Protein AF-0000000079090072 (afdb_homodimer)

Radius of gyration: 22.67 Å; Cα contacts (8 Å, |Δi|>4): 604; chains: 2; bounding box: 46×106×46 Å

Sequence (302 aa):
MLGTMTIGFSDIRRGHVVCIVGPMFSGKTTELIRMHDRYRIAGKNCVLFDDLSYTCEQLACEGKMVLVAALDGNFLRKPFVEVSQLISFSDEIKKLSAVCMDCGDDAPFTFRCTNEEAVEVIGGEDTYRALCRTCYYTRSIQKDCRRSKRGMLGTMTIGFSDIRRGHVVCIVGPMFSGKTTELIRMHDRYRIAGKNCVLFDDLSYTCEQLACEGKMVLVAALDGNFLRKPFVEVSQLISFSDEIKKLSAVCMDCGDDAPFTFRCTNEEAVEVIGGEDTYRALCRTCYYTRSIQKDCRRSKRG

pLDDT: mean 80.78, std 17.75, range [25.58, 97.0]

InterPro domains:
  IPR001267 Thymidine kinase [PF00265] (49-136)
  IPR001267 Thymidine kinase [PIRSF035805] (14-145)
  IPR001267 Thymidine kinase [PTHR11441] (49-148)
  IPR020633 Thymidine kinase, conserved site [PS00603] (123-136)
  IPR027417 P-loop containing nucleoside triphosphate hydrolase [G3DSA:3.40.50.300] (8-49)
  IPR027417 P-loop containing nucleoside triphosphate hydrolase [G3DSA:3.40.50.300] (50-96)
  IPR027417 P-loop containing nucleoside triphosphate hydrolase [SSF52540] (14-96)

Secondary structure (DSSP, 8-state):
---------------EEEEEEE-TTS-HHHHHHHHHHHHHHTT--EEEESS-STHHHHHHHTT-EEEEEEES--TTSPPPHHHHHHHHH-SEEEE--EE-TTTSSEE-EEEE-SS---S----STTTEEEE-HHHHHHHHHHHHHHHHHH-/---------------EEEEEEE-TTS-HHHHHHHHHHHHHHTT--EEEESS--THHHHHHHTT-EEEEEEES--TTSPPPHHHHHHHHH-SEEEE--EE-TTTSSEE-EEEE-SS---S-----TTTEEEE-HHHHHHHHHHHHHHHHHH-

Solvent-accessible surface area (backbone atoms only — not comparable to full-atom values): 16244 Å² total; per-residue (Å²): 142,84,84,81,77,70,78,71,77,71,76,76,58,72,34,34,33,39,38,34,29,20,21,64,82,28,46,48,67,58,50,49,50,53,50,47,52,55,38,44,76,71,69,45,59,67,46,80,35,61,84,61,58,75,61,48,59,54,43,17,72,72,29,26,36,30,38,32,32,41,57,31,35,39,60,82,39,42,44,39,70,49,52,31,45,46,57,17,64,27,63,37,54,42,56,40,49,16,58,11,74,84,79,62,45,66,4,38,35,35,36,61,67,54,86,71,79,63,82,79,68,95,64,55,74,81,36,32,42,27,20,20,68,67,56,43,53,54,51,50,53,52,53,54,53,52,54,58,67,76,98,134,85,78,80,77,73,79,72,78,72,75,77,55,71,35,33,33,40,38,34,30,20,21,64,83,28,48,48,66,59,50,49,50,54,50,46,52,55,36,44,76,71,68,45,60,67,46,81,33,63,74,65,56,78,59,52,59,54,44,16,72,74,29,26,35,30,40,32,32,42,57,30,35,39,60,82,40,42,43,39,69,50,50,32,45,44,57,16,65,27,62,36,52,43,57,39,48,16,58,11,76,83,78,60,46,67,3,39,33,34,37,59,68,54,86,72,80,63,81,80,68,94,63,54,74,80,36,33,42,27,20,21,69,67,57,44,51,55,50,50,52,51,51,52,53,53,52,58,68,75,98

Structure (mmCIF, N/CA/C/O backbone):
data_AF-0000000079090072-model_v1
#
loop_
_entity.id
_entity.type
_entity.pdbx_description
1 polymer 'Thymidine kinase'
#
loop_
_atom_site.group_PDB
_atom_site.id
_atom_site.type_symbol
_atom_site.label_atom_id
_atom_site.label_alt_id
_atom_site.label_comp_id
_atom_site.label_asym_id
_atom_site.label_entity_id
_atom_site.label_seq_id
_atom_site.pdbx_PDB_ins_code
_atom_site.Cartn_x
_atom_site.Cartn_y
_atom_site.Cartn_z
_atom_site.occupancy
_atom_site.B_iso_or_equiv
_atom_site.auth_seq_id
_atom_site.auth_comp_id
_atom_site.auth_asym_id
_atom_site.auth_atom_id
_atom_site.pdbx_PDB_model_num
ATOM 1 N N . MET A 1 1 ? -24.469 51.875 -5.449 1 26.19 1 MET A N 1
ATOM 2 C CA . MET A 1 1 ? -23.047 51.594 -5.594 1 26.19 1 MET A CA 1
ATOM 3 C C . MET A 1 1 ? -22.625 50.5 -4.609 1 26.19 1 MET A C 1
ATOM 5 O O . MET A 1 1 ? -21.672 50.688 -3.85 1 26.19 1 MET A O 1
ATOM 9 N N . LEU A 1 2 ? -23.484 49.469 -4.133 1 26.02 2 LEU A N 1
ATOM 10 C CA . LEU A 1 2 ? -23.625 48.562 -3.018 1 26.02 2 LEU A CA 1
ATOM 11 C C . LEU A 1 2 ? -22.484 47.531 -3.021 1 26.02 2 LEU A C 1
ATOM 13 O O . LEU A 1 2 ? -21.891 47.281 -4.066 1 26.02 2 LEU A O 1
ATOM 17 N N . GLY A 1 3 ? -21.875 47.062 -1.755 1 26.56 3 GLY A N 1
ATOM 18 C CA . GLY A 1 3 ? -21.047 46.25 -0.866 1 26.56 3 GLY A CA 1
ATOM 19 C C . GLY A 1 3 ? -21.156 44.781 -1.147 1 26.56 3 GLY A C 1
ATOM 20 O O . GLY A 1 3 ? -22.062 44.094 -0.63 1 26.56 3 GLY A O 1
ATOM 21 N N . THR A 1 4 ? -21.109 44.219 -2.402 1 28.5 4 THR A N 1
ATOM 22 C CA . THR A 1 4 ? -21.438 42.812 -2.67 1 28.5 4 THR A CA 1
ATOM 23 C C . THR A 1 4 ? -20.531 41.875 -1.854 1 28.5 4 THR A C 1
ATOM 25 O O . THR A 1 4 ? -19.312 41.969 -1.95 1 28.5 4 THR A O 1
ATOM 28 N N . MET A 1 5 ? -20.828 41.625 -0.542 1 27.97 5 MET A N 1
ATOM 29 C CA . MET A 1 5 ? -20.234 40.812 0.511 1 27.97 5 MET A CA 1
ATOM 30 C C . MET A 1 5 ? -20 39.375 0.027 1 27.97 5 MET A C 1
ATOM 32 O O . MET A 1 5 ? -20.938 38.594 -0.041 1 27.97 5 MET A O 1
ATOM 36 N N . THR A 1 6 ? -19.516 39.125 -1.24 1 30.61 6 THR A N 1
ATOM 37 C CA . THR A 1 6 ? -19.422 37.75 -1.715 1 30.61 6 THR A CA 1
ATOM 38 C C . THR A 1 6 ? -18.562 36.906 -0.774 1 30.61 6 THR A C 1
ATOM 40 O O . THR A 1 6 ? -17.359 37.156 -0.64 1 30.61 6 THR A O 1
ATOM 43 N N . ILE A 1 7 ? -18.922 36.625 0.443 1 30.91 7 ILE A N 1
ATOM 44 C CA . ILE A 1 7 ? -18.203 35.781 1.411 1 30.91 7 ILE A CA 1
ATOM 45 C C . ILE A 1 7 ? -17.734 34.5 0.747 1 30.91 7 ILE A C 1
ATOM 47 O O . ILE A 1 7 ? -18.562 33.656 0.405 1 30.91 7 ILE A O 1
ATOM 51 N N . GLY A 1 8 ? -17.047 34.469 -0.442 1 31.89 8 GLY A N 1
ATOM 52 C CA . GLY A 1 8 ? -16.688 33.312 -1.208 1 31.89 8 GLY A CA 1
ATOM 53 C C . GLY A 1 8 ? -16.062 32.219 -0.361 1 31.89 8 GLY A C 1
ATOM 54 O O . GLY A 1 8 ? -15 32.406 0.247 1 31.89 8 GLY A O 1
ATOM 55 N N . PHE A 1 9 ? -16.703 31.516 0.502 1 33.5 9 PHE A N 1
ATOM 56 C CA . PHE A 1 9 ? -16.281 30.266 1.117 1 33.5 9 PHE A CA 1
ATOM 57 C C . PHE A 1 9 ? -15.484 29.422 0.135 1 33.5 9 PHE A C 1
ATOM 59 O O . PHE A 1 9 ? -16.047 28.844 -0.797 1 33.5 9 PHE A O 1
ATOM 66 N N . SER A 1 10 ? -14.398 29.812 -0.547 1 35.84 10 SER A N 1
ATOM 67 C CA . SER A 1 10 ? -13.516 29.094 -1.461 1 35.84 10 SER A CA 1
ATOM 68 C C . SER A 1 10 ? -13.352 27.641 -1.042 1 35.84 10 SER A C 1
ATOM 70 O O . SER A 1 10 ? -13.047 27.359 0.119 1 35.84 10 SER A O 1
ATOM 72 N N . ASP A 1 11 ? -14.219 26.688 -1.336 1 40.81 11 ASP A N 1
ATOM 73 C CA . ASP A 1 11 ? -14.141 25.234 -1.255 1 40.81 11 ASP A CA 1
ATOM 74 C C . ASP A 1 11 ? -12.688 24.766 -1.332 1 40.81 11 ASP A C 1
ATOM 76 O O . ASP A 1 11 ? -12.109 24.703 -2.418 1 40.81 11 ASP A O 1
ATOM 80 N N . ILE A 1 12 ? -11.711 25.281 -0.608 1 47.97 12 ILE A N 1
ATOM 81 C CA . ILE A 1 12 ? -10.297 24.953 -0.504 1 47.97 12 ILE A CA 1
ATOM 82 C C . ILE A 1 12 ? -10.062 23.531 -1 1 47.97 12 ILE A C 1
ATOM 84 O O . ILE A 1 12 ? -10.633 22.578 -0.458 1 47.97 12 ILE A O 1
ATOM 88 N N . ARG A 1 13 ? -10.109 23.266 -2.293 1 54.88 13 ARG A N 1
ATOM 89 C CA . ARG A 1 13 ? -9.805 22.078 -3.074 1 54.88 13 ARG A CA 1
ATOM 90 C C . ARG A 1 13 ? -8.625 21.328 -2.479 1 54.88 13 ARG A C 1
ATOM 92 O O . ARG A 1 13 ? -7.508 21.844 -2.416 1 54.88 13 ARG A O 1
ATOM 99 N N . ARG A 1 14 ? -8.766 20.5 -1.434 1 74.75 14 ARG A N 1
ATOM 100 C CA . ARG A 1 14 ? -7.754 19.75 -0.691 1 74.75 14 ARG A CA 1
ATOM 101 C C . ARG A 1 14 ? -7.09 18.703 -1.576 1 74.75 14 ARG A C 1
ATOM 103 O O . ARG A 1 14 ? -7.77 17.969 -2.301 1 74.75 14 ARG A O 1
ATOM 110 N N . GLY A 1 15 ? -5.746 18.984 -1.978 1 84.5 15 GLY A N 1
ATOM 111 C CA . GLY A 1 15 ? -4.949 18.031 -2.725 1 84.5 15 GLY A CA 1
ATOM 112 C C . GLY A 1 15 ? -5.07 16.609 -2.199 1 84.5 15 GLY A C 1
ATOM 113 O O . GLY A 1 15 ? -5.277 16.391 -1.002 1 84.5 15 GLY A O 1
ATOM 114 N N . HIS A 1 16 ? -5.152 15.711 -3.182 1 89.56 16 HIS A N 1
ATOM 115 C CA . HIS A 1 16 ? -5.383 14.312 -2.838 1 89.56 16 HIS A CA 1
ATOM 116 C C . HIS A 1 16 ? -4.633 13.383 -3.785 1 89.56 16 HIS A C 1
ATOM 118 O O . HIS A 1 16 ? -4.598 13.617 -4.996 1 89.56 16 HIS A O 1
ATOM 124 N N . VAL A 1 17 ? -3.979 12.43 -3.133 1 90.94 17 VAL A N 1
ATOM 125 C CA . VAL A 1 17 ? -3.273 11.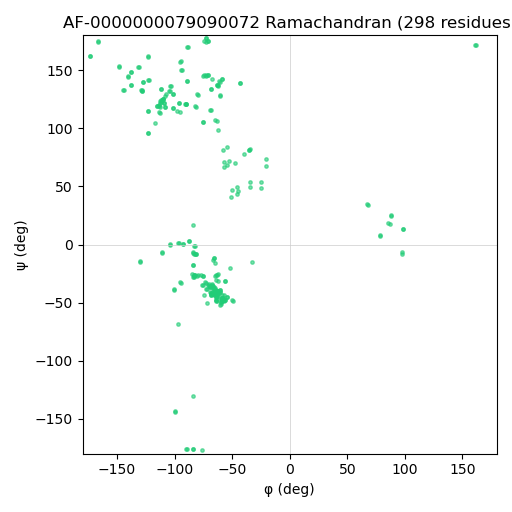445 -3.949 1 90.94 17 VAL A CA 1
ATOM 126 C C . VAL A 1 17 ? -3.9 10.062 -3.756 1 90.94 17 VAL A C 1
ATOM 128 O O . VAL A 1 17 ? -3.99 9.57 -2.629 1 90.94 17 VAL A O 1
ATOM 131 N N . VAL A 1 18 ? -4.398 9.5 -4.82 1 91.75 18 VAL A N 1
ATOM 132 C CA . VAL A 1 18 ? -4.887 8.125 -4.832 1 91.75 18 VAL A CA 1
ATOM 133 C C . VAL A 1 18 ? -3.934 7.246 -5.641 1 91.75 18 VAL A C 1
ATOM 135 O O . VAL A 1 18 ? -3.662 7.523 -6.809 1 91.75 18 VAL A O 1
ATOM 138 N N . CYS A 1 19 ? -3.41 6.219 -4.973 1 91.56 19 CYS A N 1
ATOM 139 C CA . CYS A 1 19 ? -2.479 5.301 -5.617 1 91.56 19 CYS A CA 1
ATOM 140 C C . CYS A 1 19 ? -3.131 3.943 -5.855 1 91.56 19 CYS A C 1
ATOM 142 O O . CYS A 1 19 ? -3.574 3.289 -4.91 1 91.56 19 CYS A O 1
ATOM 144 N N . ILE A 1 20 ? -3.217 3.588 -7.094 1 92.56 20 ILE A N 1
ATOM 145 C CA . ILE A 1 20 ? -3.734 2.281 -7.488 1 92.56 20 ILE A CA 1
ATOM 146 C C . ILE A 1 20 ? -2.576 1.353 -7.84 1 92.56 20 ILE A C 1
ATOM 148 O O . ILE A 1 20 ? -1.806 1.631 -8.758 1 92.56 20 ILE A O 1
ATOM 152 N N . VAL A 1 21 ? -2.504 0.292 -7.051 1 92.56 21 VAL A N 1
ATOM 153 C CA . VAL A 1 21 ? -1.393 -0.621 -7.293 1 92.56 21 VAL A CA 1
ATOM 154 C C . VAL A 1 21 ? -1.928 -2.023 -7.57 1 92.56 21 VAL A C 1
ATOM 156 O O . VAL A 1 21 ? -3.092 -2.316 -7.293 1 92.56 21 VAL A O 1
ATOM 159 N N . GLY A 1 22 ? -1.075 -2.861 -8.164 1 93.25 22 GLY A N 1
ATOM 160 C CA . GLY A 1 22 ? -1.414 -4.242 -8.477 1 93.25 22 GLY A CA 1
ATOM 161 C C . GLY A 1 22 ? -0.506 -4.855 -9.523 1 93.25 22 GLY A C 1
ATOM 162 O O . GLY A 1 22 ? 0.345 -4.172 -10.094 1 93.25 22 GLY A O 1
ATOM 163 N N . PRO A 1 23 ? -0.695 -6.137 -9.68 1 94.38 23 PRO A N 1
ATOM 164 C CA . PRO A 1 23 ? 0.106 -6.812 -10.703 1 94.38 23 PRO A CA 1
ATOM 165 C C . PRO A 1 23 ? -0.315 -6.441 -12.117 1 94.38 23 PRO A C 1
ATOM 167 O O . PRO A 1 23 ? -1.286 -5.703 -12.305 1 94.38 23 PRO A O 1
ATOM 170 N N . MET A 1 24 ? 0.474 -6.977 -13.031 1 90.81 24 MET A N 1
ATOM 171 C CA . MET A 1 24 ? 0.045 -6.883 -14.422 1 90.81 24 MET A CA 1
ATOM 172 C C . MET A 1 24 ? -1.314 -7.543 -14.617 1 90.81 24 MET A C 1
ATOM 174 O O . MET A 1 24 ? -1.638 -8.523 -13.945 1 90.81 24 MET A O 1
ATOM 178 N N . PHE A 1 25 ? -2.129 -6.902 -15.5 1 93.44 25 PHE A N 1
ATOM 179 C CA . PHE A 1 25 ? -3.41 -7.457 -15.922 1 93.44 25 PHE A CA 1
ATOM 180 C C . PHE A 1 25 ? -4.473 -7.238 -14.852 1 93.44 25 PHE A C 1
ATOM 182 O O . PHE A 1 25 ? -5.555 -7.828 -14.922 1 93.44 25 PHE A O 1
ATOM 189 N N . SER A 1 26 ? -4.18 -6.5 -13.852 1 96 26 SER A N 1
ATOM 190 C CA . SER A 1 26 ? -5.145 -6.289 -12.773 1 96 26 SER A CA 1
ATOM 191 C C . SER A 1 26 ? -6.133 -5.18 -13.125 1 96 26 SER A C 1
ATOM 193 O O . SER A 1 26 ? -7.078 -4.926 -12.375 1 96 26 SER A O 1
ATOM 195 N N . GLY A 1 27 ? -5.91 -4.445 -14.234 1 93.44 27 GLY A N 1
ATOM 196 C CA . GLY A 1 27 ? -6.84 -3.406 -14.664 1 93.44 27 GLY A CA 1
ATOM 197 C C . GLY A 1 27 ? -6.551 -2.057 -14.031 1 93.44 27 GLY A C 1
ATOM 198 O O . GLY A 1 27 ? -7.465 -1.253 -13.828 1 93.44 27 GLY A O 1
ATOM 199 N N . LYS A 1 28 ? -5.383 -1.797 -13.648 1 89.81 28 LYS A N 1
ATOM 200 C CA . LYS A 1 28 ? -5.004 -0.531 -13.023 1 89.81 28 LYS A CA 1
ATOM 201 C C . LYS A 1 28 ? -5.391 0.652 -13.906 1 89.81 28 LYS A C 1
ATOM 203 O O . LYS A 1 28 ? -5.949 1.639 -13.414 1 89.81 28 LYS A O 1
ATOM 208 N N . THR A 1 29 ? -5.074 0.512 -15.234 1 88.12 29 THR A N 1
ATOM 209 C CA . THR A 1 29 ? -5.379 1.597 -16.156 1 88.12 29 THR A CA 1
ATOM 210 C C . THR A 1 29 ? -6.887 1.819 -16.25 1 88.12 29 THR A C 1
ATOM 212 O O . THR A 1 29 ? -7.352 2.961 -16.25 1 88.12 29 THR A O 1
ATOM 215 N N . THR A 1 30 ? -7.57 0.752 -16.359 1 91.56 30 THR A N 1
ATOM 216 C CA . THR A 1 30 ? -9.023 0.848 -16.422 1 91.56 30 THR A CA 1
ATOM 217 C C . THR A 1 30 ? -9.578 1.529 -15.164 1 91.56 30 THR A C 1
ATOM 219 O O . THR A 1 30 ? -10.438 2.406 -15.258 1 91.56 30 THR A O 1
ATOM 222 N N . GLU A 1 31 ? -9.094 1.116 -13.992 1 92.5 31 GLU A N 1
ATOM 223 C CA . GLU A 1 31 ? -9.523 1.723 -12.734 1 92.5 31 GLU A CA 1
ATOM 224 C C . GLU A 1 31 ? -9.148 3.199 -12.672 1 92.5 31 GLU A C 1
ATOM 226 O O . GLU A 1 31 ? -9.914 4.023 -12.18 1 92.5 31 GLU A O 1
ATOM 231 N N . LEU A 1 32 ? -7.977 3.488 -13.102 1 88.56 32 LEU A N 1
ATOM 232 C CA . LEU A 1 32 ? -7.5 4.867 -13.141 1 88.56 32 LEU A CA 1
ATOM 233 C C . LEU A 1 32 ? -8.438 5.746 -13.953 1 88.56 32 LEU A C 1
ATOM 235 O O . LEU A 1 32 ? -8.828 6.828 -13.508 1 88.56 32 LEU A O 1
ATOM 239 N N . ILE A 1 33 ? -8.805 5.258 -15.125 1 89.44 33 ILE A N 1
ATOM 240 C CA . ILE A 1 33 ? -9.695 5.996 -16.016 1 89.44 33 ILE A CA 1
ATOM 241 C C . ILE A 1 33 ? -11.078 6.125 -15.391 1 89.44 33 ILE A C 1
ATOM 243 O O . ILE A 1 33 ? -11.688 7.191 -15.43 1 89.44 33 ILE A O 1
ATOM 247 N N . ARG A 1 34 ? -11.508 5.051 -14.812 1 90.62 34 ARG A N 1
ATOM 248 C CA . ARG A 1 34 ? -12.805 5.078 -14.141 1 90.62 34 ARG A CA 1
ATOM 249 C C . ARG A 1 34 ? -12.828 6.152 -13.055 1 90.62 34 ARG A C 1
ATOM 251 O O . ARG A 1 34 ? -13.789 6.926 -12.969 1 90.62 34 ARG A O 1
ATOM 258 N N . MET A 1 35 ? -11.859 6.184 -12.258 1 90.19 35 MET A N 1
ATOM 259 C CA . MET A 1 35 ? -11.773 7.156 -11.172 1 90.19 35 MET A CA 1
ATOM 260 C C . MET A 1 35 ? -11.664 8.578 -11.727 1 90.19 35 MET A C 1
ATOM 262 O O . MET A 1 35 ? -12.297 9.492 -11.211 1 90.19 35 MET A O 1
ATOM 266 N N . HIS A 1 36 ? -10.75 8.688 -12.68 1 86.25 36 HIS A N 1
ATOM 267 C CA . HIS A 1 36 ? -10.586 9.984 -13.328 1 86.25 36 HIS A CA 1
ATOM 268 C C . HIS A 1 36 ? -11.93 10.531 -13.797 1 86.25 36 HIS A C 1
ATOM 270 O O . HIS A 1 36 ? -12.242 11.703 -13.555 1 86.25 36 HIS A O 1
ATOM 276 N N . ASP A 1 37 ? -12.719 9.75 -14.453 1 89.06 37 ASP A N 1
ATOM 277 C CA . ASP A 1 37 ? -14.016 10.172 -14.969 1 89.06 37 ASP A CA 1
ATOM 278 C C . ASP A 1 37 ? -14.961 10.578 -13.836 1 89.06 37 ASP A C 1
ATOM 280 O O . ASP A 1 37 ? -15.703 11.555 -13.961 1 89.06 37 ASP A O 1
ATOM 284 N N . ARG A 1 38 ? -14.906 9.836 -12.805 1 87.44 38 ARG A N 1
ATOM 285 C CA . ARG A 1 38 ? -15.727 10.148 -11.641 1 87.44 38 ARG A CA 1
ATOM 286 C C . ARG A 1 38 ? -15.391 11.531 -11.094 1 87.44 38 ARG A C 1
ATOM 288 O O . ARG A 1 38 ? -16.281 12.328 -10.812 1 87.44 38 ARG A O 1
ATOM 295 N N . TYR A 1 39 ? -14.125 11.75 -10.969 1 83.88 39 TYR A N 1
ATOM 296 C CA . TYR A 1 39 ? -13.688 13.016 -10.391 1 83.88 39 TYR A CA 1
ATOM 297 C C . TYR A 1 39 ? -13.906 14.164 -11.359 1 83.88 39 TYR A C 1
ATOM 299 O O . TYR A 1 39 ? -14.227 15.281 -10.945 1 83.88 39 TYR A O 1
ATOM 307 N N . ARG A 1 40 ? -13.672 13.898 -12.609 1 81.69 40 ARG A N 1
ATOM 308 C CA . ARG A 1 40 ? -13.922 14.914 -13.625 1 81.69 40 ARG A CA 1
ATOM 309 C C . ARG A 1 40 ? -15.383 15.367 -13.594 1 81.69 40 ARG A C 1
ATOM 311 O O . ARG A 1 40 ? -15.664 16.562 -13.664 1 81.69 40 ARG A O 1
ATOM 318 N N . ILE A 1 41 ? -16.219 14.461 -13.562 1 85.12 41 ILE A N 1
ATOM 319 C CA . ILE A 1 41 ? -17.641 14.758 -13.477 1 85.12 41 ILE A CA 1
ATOM 320 C C . ILE A 1 41 ? -17.922 15.633 -12.258 1 85.12 41 ILE A C 1
ATOM 322 O O . ILE A 1 41 ? -18.766 16.531 -12.312 1 85.12 41 ILE A O 1
ATOM 326 N N . ALA A 1 42 ? -17.125 15.469 -11.195 1 81.06 42 ALA A N 1
ATOM 327 C CA . ALA A 1 42 ? -17.266 16.234 -9.961 1 81.06 42 ALA A CA 1
ATOM 328 C C . ALA A 1 42 ? -16.547 17.578 -10.062 1 81.06 42 ALA A C 1
ATOM 330 O O . ALA A 1 42 ? -16.562 18.375 -9.117 1 81.06 42 ALA A O 1
ATOM 331 N N . GLY A 1 43 ? -15.82 17.781 -11.141 1 72.56 43 GLY A N 1
ATOM 332 C CA . GLY A 1 43 ? -15.156 19.062 -11.367 1 72.56 43 GLY A CA 1
ATOM 333 C C . GLY A 1 43 ? -13.805 19.156 -10.695 1 72.56 43 GLY A C 1
ATOM 334 O O . GLY A 1 43 ? -13.328 20.25 -10.391 1 72.56 43 GLY A O 1
ATOM 335 N N . LYS A 1 44 ? -13.281 18 -10.359 1 70.06 44 LYS A N 1
ATOM 336 C CA . LYS A 1 44 ? -11.969 18.016 -9.719 1 70.06 44 LYS A CA 1
ATOM 337 C C . LYS A 1 44 ? -10.852 17.953 -10.758 1 70.06 44 LYS A C 1
ATOM 339 O O . LYS A 1 44 ? -11 17.328 -11.805 1 70.06 44 LYS A O 1
ATOM 344 N N . ASN A 1 45 ? -9.781 18.703 -10.523 1 68 45 ASN A N 1
ATOM 345 C CA . ASN A 1 45 ? -8.594 18.625 -11.367 1 68 45 ASN A CA 1
ATOM 346 C C . ASN A 1 45 ? -7.789 17.359 -11.078 1 68 45 ASN A C 1
ATOM 348 O O . ASN A 1 45 ? -7.258 17.203 -9.984 1 68 45 ASN A O 1
ATOM 352 N N . CYS A 1 46 ? -7.895 16.359 -12.039 1 67.25 46 CYS A N 1
ATOM 353 C CA . CYS A 1 46 ? -7.258 15.07 -11.836 1 67.25 46 CYS A CA 1
ATOM 354 C C . CYS A 1 46 ? -6.086 14.883 -12.789 1 67.25 46 CYS A C 1
ATOM 356 O O . CYS A 1 46 ? -6.18 15.227 -13.969 1 67.25 46 CYS A O 1
ATOM 358 N N . VAL A 1 47 ? -4.891 14.594 -12.273 1 68.88 47 VAL A N 1
ATOM 359 C CA . VAL A 1 47 ? -3.73 14.273 -13.094 1 68.8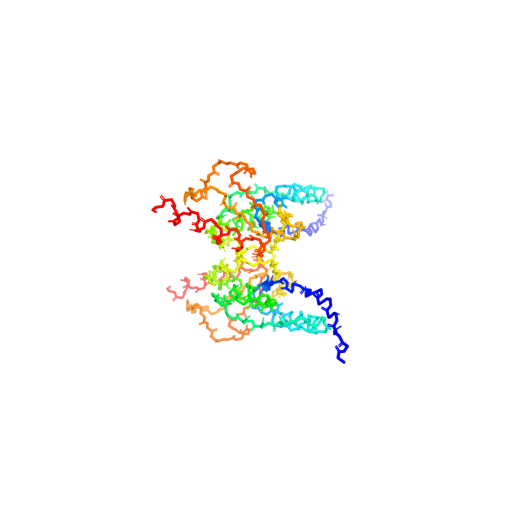8 47 VAL A CA 1
ATOM 360 C C . VAL A 1 47 ? -3.404 12.781 -12.961 1 68.88 47 VAL A C 1
ATOM 362 O O . VAL A 1 47 ? -3.48 12.227 -11.867 1 68.88 47 VAL A O 1
ATOM 365 N N . LEU A 1 48 ? -3.283 12.125 -14.141 1 66.88 48 LEU A N 1
ATOM 366 C CA . LEU A 1 48 ? -2.971 10.695 -14.188 1 66.88 48 LEU A CA 1
ATOM 367 C C . LEU A 1 48 ? -1.474 10.477 -14.375 1 66.88 48 LEU A C 1
ATOM 369 O O . LEU A 1 48 ? -0.848 11.117 -15.219 1 66.88 48 LEU A O 1
ATOM 373 N N . PHE A 1 49 ? -0.964 9.938 -13.359 1 65.81 49 PHE A N 1
ATOM 374 C CA . PHE A 1 49 ? 0.439 9.578 -13.531 1 65.81 49 PHE A CA 1
ATOM 375 C C . PHE A 1 49 ? 0.612 8.062 -13.531 1 65.81 49 PHE A C 1
ATOM 377 O O . PHE A 1 49 ? -0.106 7.352 -12.828 1 65.81 49 PHE A O 1
ATOM 384 N N . ASP A 1 50 ? 1.092 7.516 -14.594 1 56.81 50 ASP A N 1
ATOM 385 C CA . ASP A 1 50 ? 1.456 6.102 -14.547 1 56.81 50 ASP A CA 1
ATOM 386 C C . ASP A 1 50 ? 2.719 5.887 -13.711 1 56.81 50 ASP A C 1
ATOM 388 O O . ASP A 1 50 ? 2.891 4.832 -13.094 1 56.81 50 ASP A O 1
ATOM 392 N N . ASP A 1 51 ? 3.623 6.617 -14.016 1 49.47 51 ASP A N 1
ATOM 393 C CA . ASP A 1 51 ? 4.891 6.309 -13.359 1 49.47 51 ASP A CA 1
ATOM 394 C C . ASP A 1 51 ? 5.34 7.465 -12.469 1 49.47 51 ASP A C 1
ATOM 396 O O . ASP A 1 51 ? 5.605 8.562 -12.961 1 49.47 51 ASP A O 1
ATOM 400 N N . LEU A 1 52 ? 5.293 7.535 -11.164 1 59.59 52 LEU A N 1
ATOM 401 C CA . LEU A 1 52 ? 4.992 7.684 -9.742 1 59.59 52 LEU A CA 1
ATOM 402 C C . LEU A 1 52 ? 5.445 9.047 -9.227 1 59.59 52 LEU A C 1
ATOM 404 O O . LEU A 1 52 ? 4.73 9.695 -8.461 1 59.59 52 LEU A O 1
ATOM 408 N N . SER A 1 53 ? 6.793 9.727 -8.984 1 56.62 53 SER A N 1
ATOM 409 C CA . SER A 1 53 ? 7.5 10.164 -7.785 1 56.62 53 SER A CA 1
ATOM 410 C C . SER A 1 53 ? 7.031 11.547 -7.344 1 56.62 53 SER A C 1
ATOM 412 O O . SER A 1 53 ? 5.879 11.922 -7.582 1 56.62 53 SER A O 1
ATOM 414 N N . TYR A 1 54 ? 7.902 12.383 -7.113 1 61.25 54 TYR A N 1
ATOM 415 C CA . TYR A 1 54 ? 8.062 13.688 -6.48 1 61.25 54 TYR A CA 1
ATOM 416 C C . TYR A 1 54 ? 7.047 14.688 -7.023 1 61.25 54 TYR A C 1
ATOM 418 O O . TYR A 1 54 ? 6.469 15.469 -6.266 1 61.25 54 TYR A O 1
ATOM 426 N N . THR A 1 55 ? 6.602 14.336 -8.109 1 75.31 55 THR A N 1
ATOM 427 C CA . THR A 1 55 ? 5.707 15.273 -8.773 1 75.31 55 THR A CA 1
ATOM 428 C C . THR A 1 55 ? 4.281 15.141 -8.25 1 75.31 55 THR A C 1
ATOM 430 O O . THR A 1 55 ? 3.561 16.125 -8.125 1 75.31 55 THR A O 1
ATOM 433 N N . CYS A 1 56 ? 3.99 13.969 -7.793 1 81.44 56 CYS A N 1
ATOM 434 C CA . CYS A 1 56 ? 2.635 13.734 -7.305 1 81.44 56 CYS A CA 1
ATOM 435 C C . CYS A 1 56 ? 2.377 14.508 -6.02 1 81.44 56 CYS A C 1
ATOM 437 O O . CYS A 1 56 ? 1.315 15.117 -5.859 1 81.44 56 CYS A O 1
ATOM 439 N N . GLU A 1 57 ? 3.316 14.523 -5.191 1 79.38 57 GLU A N 1
ATOM 440 C CA . GLU A 1 57 ? 3.186 15.234 -3.92 1 79.38 57 GLU A CA 1
ATOM 441 C C . GLU A 1 57 ? 3.057 16.734 -4.141 1 79.38 57 GLU A C 1
ATOM 443 O O . GLU A 1 57 ? 2.248 17.391 -3.484 1 79.38 57 GLU A O 1
ATOM 448 N N . GLN A 1 58 ? 3.875 17.172 -5.047 1 80.69 58 GLN A N 1
ATOM 449 C CA . GLN A 1 58 ? 3.846 18.609 -5.332 1 80.69 58 GLN A CA 1
ATOM 450 C C . GLN A 1 58 ? 2.484 19.031 -5.875 1 80.69 58 GLN A C 1
ATOM 452 O O . GLN A 1 58 ? 1.934 20.047 -5.457 1 80.69 58 GLN A O 1
ATOM 457 N N . LEU A 1 59 ? 2 18.297 -6.734 1 84.5 59 LEU A N 1
ATOM 458 C CA . LEU A 1 59 ? 0.715 18.609 -7.348 1 84.5 59 LEU A CA 1
ATOM 459 C C . LEU A 1 59 ? -0.406 18.547 -6.312 1 84.5 59 LEU A C 1
ATOM 461 O O . LEU A 1 59 ? -1.302 19.406 -6.312 1 84.5 59 LEU A O 1
ATOM 465 N N . ALA A 1 60 ? -0.303 17.594 -5.473 1 86.94 60 ALA A N 1
ATOM 466 C CA . ALA A 1 60 ? -1.307 17.469 -4.418 1 86.94 60 ALA A CA 1
ATOM 467 C C . ALA A 1 60 ? -1.248 18.672 -3.473 1 86.94 60 ALA A C 1
ATOM 469 O O . ALA A 1 60 ? -2.285 19.172 -3.031 1 86.94 60 ALA A O 1
ATOM 470 N N . CYS A 1 61 ? -0.069 19.062 -3.193 1 82.94 61 CYS A N 1
ATOM 471 C CA . CYS A 1 61 ? 0.107 20.219 -2.326 1 82.94 61 CYS A CA 1
ATOM 472 C C . CYS A 1 61 ? -0.478 21.469 -2.967 1 82.94 61 CYS A C 1
ATOM 474 O O . CYS A 1 61 ? -0.88 22.406 -2.266 1 82.94 61 CYS A O 1
ATOM 476 N N . GLU A 1 62 ? -0.538 21.469 -4.242 1 84.31 62 GLU A N 1
ATOM 477 C CA . GLU A 1 62 ? -1.127 22.594 -4.977 1 84.31 62 GLU A CA 1
ATOM 478 C C . GLU A 1 62 ? -2.648 22.469 -5.035 1 84.31 62 GLU A C 1
ATOM 480 O O . GLU A 1 62 ? -3.316 23.281 -5.676 1 84.31 62 GLU A O 1
ATOM 485 N N . GLY A 1 63 ? -3.133 21.391 -4.449 1 84.19 63 GLY A N 1
ATOM 486 C CA . GLY A 1 63 ? -4.578 21.266 -4.328 1 84.19 63 GLY A CA 1
ATOM 487 C C . GLY A 1 63 ? -5.188 20.391 -5.402 1 84.19 63 GLY A C 1
ATOM 488 O O . GLY A 1 63 ? -6.41 20.344 -5.559 1 84.19 63 GLY A O 1
ATOM 489 N N . LYS A 1 64 ? -4.352 19.656 -6.105 1 84.75 64 LYS A N 1
ATOM 490 C CA . LYS A 1 64 ? -4.852 18.844 -7.207 1 84.75 64 LYS A CA 1
ATOM 491 C C . LYS A 1 64 ? -5.148 17.422 -6.75 1 84.75 64 LYS A C 1
ATOM 493 O O . LYS A 1 64 ? -4.539 16.922 -5.793 1 84.75 64 LYS A O 1
ATOM 498 N N . MET A 1 65 ? -6.145 16.812 -7.445 1 88.38 65 MET A N 1
ATOM 499 C CA . MET A 1 65 ? -6.359 15.375 -7.324 1 88.38 65 MET A CA 1
ATOM 500 C C . MET A 1 65 ? -5.398 14.602 -8.219 1 88.38 65 MET A C 1
ATOM 502 O O . MET A 1 65 ? -5.371 14.812 -9.438 1 88.38 65 MET A O 1
ATOM 506 N N . VAL A 1 66 ? -4.629 13.828 -7.551 1 89.31 66 VAL A N 1
ATOM 507 C CA . VAL A 1 66 ? -3.633 13.07 -8.297 1 89.31 66 VAL A CA 1
ATOM 508 C C . VAL A 1 66 ? -3.973 11.578 -8.25 1 89.31 66 VAL A C 1
ATOM 510 O O . VAL A 1 66 ? -4.137 11.008 -7.168 1 89.31 66 VAL A O 1
ATOM 513 N N . LEU A 1 67 ? -4.133 11 -9.445 1 90.44 67 LEU A N 1
ATOM 514 C CA . LEU A 1 67 ? -4.352 9.562 -9.578 1 90.44 67 LEU A CA 1
ATOM 515 C C . LEU A 1 67 ? -3.141 8.883 -10.203 1 90.44 67 LEU A C 1
ATOM 517 O O . LEU A 1 67 ? -2.68 9.289 -11.273 1 90.44 67 LEU A O 1
ATOM 521 N N . VAL A 1 68 ? -2.689 7.914 -9.492 1 89.31 68 VAL A N 1
ATOM 522 C CA . VAL A 1 68 ? -1.497 7.23 -9.984 1 89.31 68 VAL A CA 1
ATOM 523 C C . VAL A 1 68 ? -1.738 5.723 -10.008 1 89.31 68 VAL A C 1
ATOM 525 O O . VAL A 1 68 ? -2.307 5.164 -9.07 1 89.31 68 VAL A O 1
ATOM 528 N N . ALA A 1 69 ? -1.393 5.137 -11.078 1 89.62 69 ALA A N 1
ATOM 529 C CA . ALA A 1 69 ? -1.39 3.684 -11.211 1 89.62 69 ALA A CA 1
ATOM 530 C C . ALA A 1 69 ? 0.033 3.148 -11.344 1 89.62 69 ALA A C 1
ATOM 532 O O . ALA A 1 69 ? 0.846 3.707 -12.086 1 89.62 69 ALA A O 1
ATOM 533 N N . ALA A 1 70 ? 0.284 2.07 -10.547 1 87.38 70 ALA A N 1
ATOM 534 C CA . ALA A 1 70 ? 1.641 1.53 -10.578 1 87.38 70 ALA A CA 1
ATOM 535 C C . ALA A 1 70 ? 1.639 0.024 -10.336 1 87.38 70 ALA A C 1
ATOM 537 O O . ALA A 1 70 ? 0.76 -0.497 -9.641 1 87.38 70 ALA A O 1
ATOM 538 N N . LEU A 1 71 ? 2.688 -0.595 -10.891 1 88.94 71 LEU A N 1
ATOM 539 C CA . LEU A 1 71 ? 2.926 -1.988 -10.523 1 88.94 71 LEU A CA 1
ATOM 540 C C . LEU A 1 71 ? 3.369 -2.105 -9.07 1 88.94 71 LEU A C 1
ATOM 542 O O . LEU A 1 71 ? 4.211 -1.332 -8.609 1 88.94 71 LEU A O 1
ATOM 546 N N . ASP A 1 72 ? 2.762 -3.047 -8.367 1 89.31 72 ASP A N 1
ATOM 547 C CA . ASP A 1 72 ? 3.084 -3.156 -6.949 1 89.31 72 ASP A CA 1
ATOM 548 C C . ASP A 1 72 ? 4.453 -3.795 -6.746 1 89.31 72 ASP A C 1
ATOM 550 O O . ASP A 1 72 ? 5.098 -3.582 -5.715 1 89.31 72 ASP A O 1
ATOM 554 N N . GLY A 1 73 ? 4.848 -4.551 -7.609 1 87.88 73 GLY A N 1
ATOM 555 C CA . GLY A 1 73 ? 6.156 -5.18 -7.539 1 87.88 73 GLY A CA 1
ATOM 556 C C . GLY A 1 73 ? 6.59 -5.816 -8.844 1 87.88 73 GLY A C 1
ATOM 557 O O . GLY A 1 73 ? 5.809 -5.875 -9.797 1 87.88 73 GLY A O 1
ATOM 558 N N . ASN A 1 74 ? 7.828 -6.258 -8.75 1 88.81 74 ASN A N 1
ATOM 559 C CA . ASN A 1 74 ? 8.336 -6.945 -9.93 1 88.81 74 ASN A CA 1
ATOM 560 C C . ASN A 1 74 ? 8.031 -8.445 -9.891 1 88.81 74 ASN A C 1
ATOM 562 O O . ASN A 1 74 ? 7.277 -8.898 -9.023 1 88.81 74 ASN A O 1
ATOM 566 N N . PHE A 1 75 ? 8.547 -9.188 -10.93 1 88.75 75 PHE A N 1
ATOM 567 C CA . PHE A 1 75 ? 8.211 -10.602 -11.055 1 88.75 75 PHE A CA 1
ATOM 568 C C . PHE A 1 75 ? 8.781 -11.406 -9.891 1 88.75 75 PHE A C 1
ATOM 570 O O . PHE A 1 75 ? 8.383 -12.547 -9.656 1 88.75 75 PHE A O 1
ATOM 577 N N . LEU A 1 76 ? 9.672 -10.789 -9.086 1 88.31 76 LEU A N 1
ATOM 578 C CA . LEU A 1 76 ? 10.227 -11.414 -7.891 1 88.31 76 LEU A CA 1
ATOM 579 C C . LEU A 1 76 ? 9.461 -10.984 -6.645 1 88.31 76 LEU A C 1
ATOM 581 O O . LEU A 1 76 ? 9.875 -11.281 -5.523 1 88.31 76 LEU A O 1
ATOM 585 N N . ARG A 1 77 ? 8.422 -10.164 -6.832 1 88.25 77 ARG A N 1
ATOM 586 C CA . ARG A 1 77 ? 7.578 -9.664 -5.75 1 88.25 77 ARG A CA 1
ATOM 587 C C . ARG A 1 77 ? 8.352 -8.719 -4.84 1 88.25 77 ARG A C 1
ATOM 589 O O . ARG A 1 77 ? 8.203 -8.766 -3.617 1 88.25 77 ARG A O 1
ATOM 596 N N . LYS A 1 78 ? 9.203 -8.008 -5.465 1 87.62 78 LYS A N 1
ATOM 597 C CA . LYS A 1 78 ? 9.898 -6.898 -4.816 1 87.62 78 LYS A CA 1
ATOM 598 C C . LYS A 1 78 ? 9.32 -5.555 -5.25 1 87.62 78 LYS A C 1
ATOM 600 O O . LYS A 1 78 ? 9.023 -5.348 -6.43 1 87.62 78 LYS A O 1
ATOM 605 N N . PRO A 1 79 ? 9.164 -4.715 -4.227 1 86.5 79 PRO A N 1
ATOM 606 C CA . PRO A 1 79 ? 8.539 -3.439 -4.578 1 86.5 79 PRO A CA 1
ATOM 607 C C . PRO A 1 79 ? 9.461 -2.535 -5.395 1 86.5 79 PRO A C 1
ATOM 609 O O . PRO A 1 79 ? 10.672 -2.516 -5.168 1 86.5 79 PRO A O 1
ATOM 612 N N . PHE A 1 80 ? 8.805 -1.803 -6.277 1 83.38 80 PHE A N 1
ATOM 613 C CA . PHE A 1 80 ? 9.539 -0.719 -6.922 1 83.38 80 PHE A CA 1
ATOM 614 C C . PHE A 1 80 ? 9.711 0.459 -5.969 1 83.38 80 PHE A C 1
ATOM 616 O O . PHE A 1 80 ? 8.82 0.751 -5.168 1 83.38 80 PHE A O 1
ATOM 623 N N . VAL A 1 81 ? 10.773 1.063 -6.094 1 79.06 81 VAL A N 1
ATOM 624 C CA . VAL A 1 81 ? 11.117 2.166 -5.199 1 79.06 81 VAL A CA 1
ATOM 625 C C . VAL A 1 81 ? 10.031 3.238 -5.266 1 79.06 81 VAL A C 1
ATOM 627 O O . VAL A 1 81 ? 9.609 3.768 -4.234 1 79.06 81 VAL A O 1
ATOM 630 N N . GLU A 1 82 ? 9.633 3.506 -6.414 1 77.62 82 GLU A N 1
ATOM 631 C CA . GLU A 1 82 ? 8.641 4.559 -6.598 1 77.62 82 GLU A CA 1
ATOM 632 C C . GLU A 1 82 ? 7.328 4.211 -5.898 1 77.62 82 GLU A C 1
ATOM 634 O O . GLU A 1 82 ? 6.684 5.078 -5.309 1 77.62 82 GLU A O 1
ATOM 639 N N . VAL A 1 83 ? 6.988 3.014 -5.984 1 82.81 83 VAL A N 1
ATOM 640 C CA . VAL A 1 83 ? 5.734 2.576 -5.375 1 82.81 83 VAL A CA 1
ATOM 641 C C . VAL A 1 83 ? 5.852 2.635 -3.855 1 82.81 83 VAL A C 1
ATOM 643 O O . VAL A 1 83 ? 4.902 3.023 -3.17 1 82.81 83 VAL A O 1
ATOM 646 N N . SER A 1 84 ? 6.984 2.318 -3.412 1 83.81 84 SER A N 1
ATOM 647 C CA . SER A 1 84 ? 7.23 2.373 -1.974 1 83.81 84 SER A CA 1
ATOM 648 C C . SER A 1 84 ? 7.039 3.787 -1.435 1 83.81 84 SER A C 1
ATOM 650 O O . SER A 1 84 ? 6.445 3.977 -0.371 1 83.81 84 SER A O 1
ATOM 652 N N . GLN A 1 85 ? 7.449 4.695 -2.16 1 83.62 85 GLN A N 1
ATOM 653 C CA . GLN A 1 85 ? 7.332 6.09 -1.753 1 83.62 85 GLN A CA 1
ATOM 654 C C . GLN A 1 85 ? 5.883 6.559 -1.8 1 83.62 85 GLN A C 1
ATOM 656 O O . GLN A 1 85 ? 5.449 7.348 -0.957 1 83.62 85 GLN A O 1
ATOM 661 N N . LEU A 1 86 ? 5.191 6.059 -2.719 1 84.19 86 LEU A N 1
ATOM 662 C CA . LEU A 1 86 ? 3.793 6.445 -2.877 1 84.19 86 LEU A CA 1
ATOM 663 C C . LEU A 1 86 ? 2.969 6.012 -1.671 1 84.19 86 LEU A C 1
ATOM 665 O O . LEU A 1 86 ? 2.01 6.688 -1.293 1 84.19 86 LEU A O 1
ATOM 669 N N . ILE A 1 87 ? 3.369 5.035 -1.027 1 85.88 87 ILE A N 1
ATOM 670 C CA . ILE A 1 87 ? 2.604 4.48 0.084 1 85.88 87 ILE A CA 1
ATOM 671 C C . ILE A 1 87 ? 2.543 5.492 1.226 1 85.88 87 ILE A C 1
ATOM 673 O O . ILE A 1 87 ? 1.495 5.664 1.853 1 85.88 87 ILE A O 1
ATOM 677 N N . SER A 1 88 ? 3.592 6.191 1.416 1 86.25 88 SER A N 1
ATOM 678 C CA . SER A 1 88 ? 3.697 7.066 2.58 1 86.25 88 SER A CA 1
ATOM 679 C C . SER A 1 88 ? 3.02 8.406 2.326 1 86.25 88 SER A C 1
ATOM 681 O O . SER A 1 88 ? 2.533 9.055 3.26 1 86.25 88 SER A O 1
ATOM 683 N N . PHE A 1 89 ? 2.957 8.758 1.15 1 87.44 89 PHE A N 1
ATOM 684 C CA . PHE A 1 89 ? 2.422 10.109 0.999 1 87.44 89 PHE A CA 1
ATOM 685 C C . PHE A 1 89 ? 1.042 10.07 0.352 1 87.44 89 PHE A C 1
ATOM 687 O O . PHE A 1 89 ? 0.356 11.094 0.286 1 87.44 89 PHE A O 1
ATOM 694 N N . SER A 1 90 ? 0.627 8.953 -0.071 1 91.81 90 SER A N 1
ATOM 695 C CA . SER A 1 90 ? -0.703 8.867 -0.665 1 91.81 90 SER A CA 1
ATOM 696 C C . SER A 1 90 ? -1.79 8.977 0.399 1 91.81 90 SER A C 1
ATOM 698 O O . SER A 1 90 ? -1.631 8.469 1.511 1 91.81 90 SER A O 1
ATOM 700 N N . ASP A 1 91 ? -2.877 9.594 0.013 1 93.12 91 ASP A N 1
ATOM 701 C CA . ASP A 1 91 ? -4.047 9.656 0.881 1 93.12 91 ASP A CA 1
ATOM 702 C C . ASP A 1 91 ? -4.793 8.32 0.899 1 93.12 91 ASP A C 1
ATOM 704 O O . ASP A 1 91 ? -5.332 7.918 1.932 1 93.12 91 ASP A O 1
ATOM 708 N N . GLU A 1 92 ? -4.785 7.707 -0.176 1 93.19 92 GLU A N 1
ATOM 709 C CA . GLU A 1 92 ? -5.457 6.422 -0.352 1 93.19 92 GLU A CA 1
ATOM 710 C C . GLU A 1 92 ? -4.621 5.477 -1.213 1 93.19 92 GLU A C 1
ATOM 712 O O . GLU A 1 92 ? -3.953 5.91 -2.152 1 93.19 92 GLU A O 1
ATOM 717 N N . ILE A 1 93 ? -4.715 4.223 -0.844 1 93 93 ILE A N 1
ATOM 718 C CA . ILE A 1 93 ? -4.094 3.178 -1.65 1 93 93 ILE A CA 1
ATOM 719 C C . ILE A 1 93 ? -5.121 2.09 -1.962 1 93 93 ILE A C 1
ATOM 721 O O . ILE A 1 93 ? -5.855 1.648 -1.075 1 93 93 ILE A O 1
ATOM 725 N N . LYS A 1 94 ? -5.172 1.725 -3.189 1 93.25 94 LYS A N 1
ATOM 726 C CA . LYS A 1 94 ? -6.012 0.614 -3.629 1 93.25 94 LYS A CA 1
ATOM 727 C C . LYS A 1 94 ? -5.184 -0.457 -4.332 1 93.25 94 LYS A C 1
ATOM 729 O O . LYS A 1 94 ? -4.59 -0.201 -5.383 1 93.25 94 LYS A O 1
ATOM 734 N N . LYS A 1 95 ? -5.145 -1.595 -3.713 1 94.81 95 LYS A N 1
ATOM 735 C CA . LYS A 1 95 ? -4.473 -2.705 -4.383 1 94.81 95 LYS A CA 1
ATOM 736 C C . LYS A 1 95 ? -5.477 -3.588 -5.121 1 94.81 95 LYS A C 1
ATOM 738 O O . LYS A 1 95 ? -6.402 -4.129 -4.512 1 94.81 95 LYS A O 1
ATOM 743 N N . LEU A 1 96 ? -5.254 -3.688 -6.359 1 95.88 96 LEU A N 1
ATOM 744 C CA . LEU A 1 96 ? -6.109 -4.531 -7.188 1 95.88 96 LEU A CA 1
ATOM 745 C C . LEU A 1 96 ? -5.508 -5.926 -7.344 1 95.88 96 LEU A C 1
ATOM 747 O O . LEU A 1 96 ? -4.316 -6.125 -7.098 1 95.88 96 LEU A O 1
ATOM 751 N N . SER A 1 97 ? -6.324 -6.832 -7.648 1 97 97 SER A N 1
ATOM 752 C CA . SER A 1 97 ? -5.895 -8.188 -7.977 1 97 97 SER A CA 1
ATOM 753 C C . SER A 1 97 ? -6.379 -8.602 -9.359 1 97 97 SER A C 1
ATOM 755 O O . SER A 1 97 ? -7.457 -8.195 -9.797 1 97 97 SER A O 1
ATOM 757 N N . ALA A 1 98 ? -5.547 -9.281 -10 1 96.81 98 ALA A N 1
ATOM 758 C CA . ALA A 1 98 ? -5.957 -9.906 -11.258 1 96.81 98 ALA A CA 1
ATOM 759 C C . ALA A 1 98 ? -6.645 -11.242 -11 1 96.81 98 ALA A C 1
ATOM 761 O O . ALA A 1 98 ? -7.082 -11.523 -9.883 1 96.81 98 ALA A O 1
ATOM 762 N N . VAL A 1 99 ? -6.98 -11.945 -12.109 1 96.69 99 VAL A N 1
ATOM 763 C CA . VAL A 1 99 ? -7.504 -13.297 -12.016 1 96.69 99 VAL A CA 1
ATOM 764 C C . VAL A 1 99 ? -6.398 -14.305 -12.344 1 96.69 99 VAL A C 1
ATOM 766 O O . VAL A 1 99 ? -5.703 -14.164 -13.352 1 96.69 99 VAL A O 1
ATOM 769 N N . CYS A 1 100 ? -6.273 -15.203 -11.492 1 96.56 100 CYS A N 1
ATOM 770 C CA . CYS A 1 100 ? -5.215 -16.188 -11.68 1 96.56 100 CYS A CA 1
ATOM 771 C C . CYS A 1 100 ? -5.402 -16.953 -12.984 1 96.56 100 CYS A C 1
ATOM 773 O O . CYS A 1 100 ? -6.457 -17.531 -13.227 1 96.56 100 CYS A O 1
ATOM 775 N N . MET A 1 101 ? -4.402 -16.984 -13.734 1 96.19 101 MET A N 1
ATOM 776 C CA . MET A 1 101 ? -4.473 -17.578 -15.062 1 96.19 101 MET A CA 1
ATOM 777 C C . MET A 1 101 ? -4.348 -19.094 -14.992 1 96.19 101 MET A C 1
ATOM 779 O O . MET A 1 101 ? -4.574 -19.781 -15.984 1 96.19 101 MET A O 1
ATOM 783 N N . ASP A 1 102 ? -4.027 -19.594 -13.797 1 95.5 102 ASP A N 1
ATOM 784 C CA . ASP A 1 102 ? -3.908 -21.031 -13.633 1 95.5 102 ASP A CA 1
ATOM 785 C C . ASP A 1 102 ? -5.16 -21.625 -12.984 1 95.5 102 ASP A C 1
ATOM 787 O O . ASP A 1 102 ? -5.609 -22.703 -13.352 1 95.5 102 ASP A O 1
ATOM 791 N N . CYS A 1 103 ? -5.691 -20.859 -12.008 1 95.25 103 CYS A N 1
ATOM 792 C CA . CYS A 1 103 ? -6.742 -21.516 -11.25 1 95.25 103 CYS A CA 1
ATOM 793 C C . CYS A 1 103 ? -7.984 -20.641 -11.156 1 95.25 103 CYS A C 1
ATOM 795 O O . CYS A 1 103 ? -9.031 -21.078 -10.672 1 95.25 103 CYS A O 1
ATOM 797 N N . GLY A 1 104 ? -7.938 -19.391 -11.469 1 95.94 104 GLY A N 1
ATOM 798 C CA . GLY A 1 104 ? -9.109 -18.531 -11.484 1 95.94 104 GLY A CA 1
ATOM 799 C C . GLY A 1 104 ? -9.273 -17.719 -10.211 1 95.94 104 GLY A C 1
ATOM 800 O O . GLY A 1 104 ? -10.141 -16.844 -10.133 1 95.94 104 GLY A O 1
ATOM 801 N N . ASP A 1 105 ? -8.516 -17.953 -9.211 1 94.44 105 ASP A N 1
ATOM 802 C CA . ASP A 1 105 ? -8.578 -17.219 -7.957 1 94.44 105 ASP A CA 1
ATOM 803 C C . ASP A 1 105 ? -8.008 -15.812 -8.125 1 94.44 105 ASP A C 1
ATOM 805 O O . ASP A 1 105 ? -7.543 -15.445 -9.203 1 94.44 105 ASP A O 1
ATOM 809 N N . ASP A 1 106 ? -8.094 -15.055 -6.992 1 95.38 106 ASP A N 1
ATOM 810 C CA . ASP A 1 106 ? -7.438 -13.75 -7.02 1 95.38 106 ASP A CA 1
ATOM 811 C C . ASP A 1 106 ? -5.934 -13.891 -7.23 1 95.38 106 ASP A C 1
ATOM 813 O O . ASP A 1 106 ? -5.297 -14.758 -6.621 1 95.38 106 ASP A O 1
ATOM 817 N N . ALA A 1 107 ? -5.441 -13.031 -8.07 1 96.12 107 ALA A N 1
ATOM 818 C CA . ALA A 1 107 ? -4.035 -13.117 -8.453 1 96.12 107 ALA A CA 1
ATOM 819 C C . ALA A 1 107 ? -3.303 -11.812 -8.164 1 96.12 107 ALA A C 1
ATOM 821 O O . ALA A 1 107 ? -3.26 -10.914 -9 1 96.12 107 ALA A O 1
ATOM 822 N N . PRO A 1 108 ? -2.6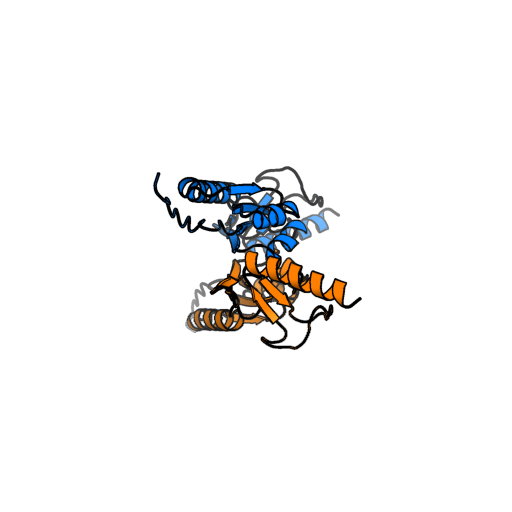74 -11.773 -7.031 1 95.88 108 PRO A N 1
ATOM 823 C CA . PRO A 1 108 ? -1.972 -10.539 -6.68 1 95.88 108 PRO A CA 1
ATOM 824 C C . PRO A 1 108 ? -0.544 -10.492 -7.219 1 95.88 108 PRO A C 1
ATOM 826 O O . PRO A 1 108 ? 0.162 -9.5 -7.031 1 95.88 108 PRO A O 1
ATOM 829 N N . PHE A 1 109 ? -0.127 -11.539 -7.988 1 95.19 109 PHE A N 1
ATOM 830 C CA . PHE A 1 109 ? 1.293 -11.586 -8.312 1 95.19 109 PHE A CA 1
ATOM 831 C C . PHE A 1 109 ? 1.497 -11.734 -9.82 1 95.19 109 PHE A C 1
ATOM 833 O O . PHE A 1 109 ? 0.756 -12.461 -10.484 1 95.19 109 PHE A O 1
ATOM 840 N N . THR A 1 110 ? 2.547 -10.977 -10.336 1 94.44 110 THR A N 1
ATOM 841 C CA . THR A 1 110 ? 3.02 -11.133 -11.703 1 94.44 110 THR A CA 1
ATOM 842 C C . THR A 1 110 ? 4.133 -12.18 -11.773 1 94.44 110 THR A C 1
ATOM 844 O O . THR A 1 110 ? 5.152 -12.055 -11.102 1 94.44 110 THR A O 1
ATOM 847 N N . PHE A 1 111 ? 3.865 -13.188 -12.562 1 94.94 111 PHE A N 1
ATOM 848 C CA . PHE A 1 111 ? 4.836 -14.266 -12.734 1 94.94 111 PHE A CA 1
ATOM 849 C C . PHE A 1 111 ? 5.539 -14.148 -14.078 1 94.94 111 PHE A C 1
ATOM 851 O O . PHE A 1 111 ? 4.895 -13.922 -15.102 1 94.94 111 PHE A O 1
ATOM 858 N N . ARG A 1 112 ? 6.844 -14.258 -14 1 93.69 112 ARG A N 1
ATOM 859 C CA . ARG A 1 112 ? 7.645 -14.273 -15.219 1 93.69 112 ARG A CA 1
ATOM 860 C C . ARG A 1 112 ? 7.82 -15.695 -15.734 1 93.69 112 ARG A C 1
ATOM 862 O O . ARG A 1 112 ? 8.461 -16.531 -15.078 1 93.69 112 ARG A O 1
ATOM 869 N N . CYS A 1 113 ? 7.359 -15.906 -16.953 1 91.81 113 CYS A N 1
ATOM 870 C CA . CYS A 1 113 ? 7.383 -17.25 -17.516 1 91.81 113 CYS A CA 1
ATOM 871 C C . CYS A 1 113 ? 8.75 -17.562 -18.125 1 91.81 113 CYS A C 1
ATOM 873 O O . CYS A 1 113 ? 9.133 -18.734 -18.219 1 91.81 113 CYS A O 1
ATOM 875 N N . THR A 1 114 ? 9.422 -16.578 -18.562 1 87.44 114 THR A N 1
ATOM 876 C CA . THR A 1 114 ? 10.727 -16.781 -19.188 1 87.44 114 THR A CA 1
ATOM 877 C C . THR A 1 114 ? 11.836 -16.766 -18.141 1 87.44 114 THR A C 1
ATOM 879 O O . THR A 1 114 ? 11.617 -16.359 -17 1 87.44 114 THR A O 1
ATOM 882 N N . ASN A 1 115 ? 13.039 -17.125 -18.5 1 85.44 115 ASN A N 1
ATOM 883 C CA . ASN A 1 115 ? 14.172 -17.203 -17.578 1 85.44 115 ASN A CA 1
ATOM 884 C C . ASN A 1 115 ? 14.961 -15.898 -17.562 1 85.44 115 ASN A C 1
ATOM 886 O O . ASN A 1 115 ? 15.938 -15.766 -16.812 1 85.44 115 ASN A O 1
ATOM 890 N N . GLU A 1 116 ? 14.508 -15.055 -18.297 1 83.12 116 GLU A N 1
ATOM 891 C CA . GLU A 1 116 ? 15.188 -13.758 -18.297 1 83.12 116 GLU A CA 1
ATOM 892 C C . GLU A 1 116 ? 15.094 -13.094 -16.922 1 83.12 116 GLU A C 1
ATOM 894 O O . GLU A 1 116 ? 14.055 -13.156 -16.266 1 83.12 116 GLU A O 1
ATOM 899 N N . GLU A 1 117 ? 16.172 -12.516 -16.469 1 83 117 GLU A N 1
ATOM 900 C CA . GLU A 1 117 ? 16.219 -11.961 -15.125 1 83 117 GLU A CA 1
ATOM 901 C C . GLU A 1 117 ? 16.125 -10.445 -15.148 1 83 117 GLU A C 1
ATOM 903 O O . GLU A 1 117 ? 16.141 -9.797 -14.094 1 83 117 GLU A O 1
ATOM 908 N N . ALA A 1 118 ? 16.016 -9.977 -16.375 1 84.5 118 ALA A N 1
ATOM 909 C CA . ALA A 1 118 ? 15.844 -8.531 -16.453 1 84.5 118 ALA A CA 1
ATOM 910 C C . ALA A 1 118 ? 14.562 -8.094 -15.742 1 84.5 118 ALA A C 1
ATOM 912 O O . ALA A 1 118 ? 13.539 -8.766 -15.828 1 84.5 118 ALA A O 1
ATOM 913 N N . VAL A 1 119 ? 14.555 -7 -15.039 1 80.19 119 VAL A N 1
ATOM 914 C CA . VAL A 1 119 ? 13.445 -6.504 -14.227 1 80.19 119 VAL A CA 1
ATOM 915 C C . VAL A 1 119 ? 12.227 -6.262 -15.117 1 80.19 119 VAL A C 1
ATOM 917 O O . VAL A 1 119 ? 11.109 -6.629 -14.758 1 80.19 119 VAL A O 1
ATOM 920 N N . GLU A 1 120 ? 12.406 -5.523 -16.172 1 77.56 120 GLU A N 1
ATOM 921 C CA . GLU A 1 120 ? 11.312 -5.273 -17.109 1 77.56 120 GLU A CA 1
ATOM 922 C C . GLU A 1 120 ? 11.57 -5.934 -18.453 1 77.56 120 GLU A C 1
ATOM 924 O O . GLU A 1 120 ? 12.641 -5.754 -19.047 1 77.56 120 GLU A O 1
ATOM 929 N N . VAL A 1 121 ? 10.82 -6.895 -18.812 1 79.56 121 VAL A N 1
ATOM 930 C CA . VAL A 1 121 ? 10.844 -7.516 -20.141 1 79.56 121 VAL A CA 1
ATOM 931 C C . VAL A 1 121 ? 9.555 -7.203 -20.891 1 79.56 121 VAL A C 1
ATOM 933 O O . VAL A 1 121 ? 8.461 -7.324 -20.328 1 79.56 121 VAL A O 1
ATOM 936 N N . ILE A 1 122 ? 9.758 -6.629 -22.047 1 78.06 122 ILE A N 1
ATOM 937 C CA . ILE A 1 122 ? 8.57 -6.316 -22.828 1 78.06 122 ILE A CA 1
ATOM 938 C C . ILE A 1 122 ? 7.93 -7.609 -23.328 1 78.06 122 ILE A C 1
ATOM 940 O O . ILE A 1 122 ? 8.617 -8.484 -23.859 1 78.06 122 ILE A O 1
ATOM 944 N N . GLY A 1 123 ? 6.746 -7.863 -22.875 1 73.12 123 GLY A N 1
ATOM 945 C CA . GLY A 1 123 ? 6.031 -9.047 -23.312 1 73.12 123 GLY A CA 1
ATOM 946 C C . GLY A 1 123 ? 4.605 -9.109 -22.797 1 73.12 123 GLY A C 1
ATOM 947 O O . GLY A 1 123 ? 4.227 -8.336 -21.922 1 73.12 123 GLY A O 1
ATOM 948 N N . GLY A 1 124 ? 3.822 -9.898 -23.391 1 76.75 124 GLY A N 1
ATOM 949 C CA . GLY A 1 124 ? 2.443 -10.133 -23 1 76.75 124 GLY A CA 1
ATOM 950 C C . GLY A 1 124 ? 2.27 -11.398 -22.188 1 76.75 124 GLY A C 1
ATOM 951 O O . GLY A 1 124 ? 3.096 -11.711 -21.328 1 76.75 124 GLY A O 1
ATOM 952 N N . GLU A 1 125 ? 1.214 -12.078 -22.375 1 79.25 125 GLU A N 1
ATOM 953 C CA . GLU A 1 125 ? 0.804 -13.242 -21.594 1 79.25 125 GLU A CA 1
ATOM 954 C C . GLU A 1 125 ? 1.762 -14.414 -21.812 1 79.25 125 GLU A C 1
ATOM 956 O O . GLU A 1 125 ? 1.802 -15.344 -21 1 79.25 125 GLU A O 1
ATOM 961 N N . ASP A 1 126 ? 2.561 -14.266 -22.812 1 85.44 126 ASP A N 1
ATOM 962 C CA . ASP A 1 126 ? 3.547 -15.32 -23.031 1 85.44 126 ASP A CA 1
ATOM 963 C C . ASP A 1 126 ? 4.762 -15.125 -22.125 1 85.44 126 ASP A C 1
ATOM 965 O O . ASP A 1 126 ? 5.465 -16.094 -21.812 1 85.44 126 ASP A O 1
ATOM 969 N N . THR A 1 127 ? 4.922 -13.953 -21.812 1 90 127 THR A N 1
ATOM 970 C CA . THR A 1 127 ? 6.078 -13.602 -21 1 90 127 THR A CA 1
ATOM 971 C C . THR A 1 127 ? 5.703 -13.547 -19.531 1 90 127 THR A C 1
ATOM 973 O O . THR A 1 127 ? 6.492 -13.945 -18.672 1 90 127 THR A O 1
ATOM 976 N N . TYR A 1 128 ? 4.445 -13.141 -19.297 1 93.38 128 TYR A N 1
ATOM 977 C CA . TYR A 1 128 ? 3.996 -12.953 -17.922 1 93.38 128 TYR A CA 1
ATOM 978 C C . TYR A 1 128 ? 2.656 -13.633 -17.688 1 93.38 128 TYR A C 1
ATOM 980 O O . TYR A 1 128 ? 1.87 -13.812 -18.625 1 93.38 128 TYR A O 1
ATOM 988 N N . ARG A 1 129 ? 2.471 -13.984 -16.453 1 95.12 129 ARG A N 1
ATOM 989 C CA . ARG A 1 129 ? 1.187 -14.516 -16.016 1 95.12 129 ARG A CA 1
ATOM 990 C C . ARG A 1 129 ? 0.795 -13.93 -14.656 1 95.12 129 ARG A C 1
ATOM 992 O O . ARG A 1 129 ? 1.643 -13.766 -13.773 1 95.12 129 ARG A O 1
ATOM 999 N N . ALA A 1 130 ? -0.446 -13.586 -14.547 1 96.06 130 ALA A N 1
ATOM 1000 C CA . ALA A 1 130 ? -0.98 -13.273 -13.219 1 96.06 130 ALA A CA 1
ATOM 1001 C C . ALA A 1 130 ? -1.326 -14.547 -12.453 1 96.06 130 ALA A C 1
ATOM 1003 O O . ALA A 1 130 ? -2.041 -15.414 -12.969 1 96.06 130 ALA A O 1
ATOM 1004 N N . LEU A 1 131 ? -0.789 -14.594 -11.188 1 96.06 131 LEU A N 1
ATOM 1005 C CA . LEU A 1 131 ? -0.985 -15.836 -10.453 1 96.06 131 LEU A CA 1
ATOM 1006 C C . LEU A 1 131 ? -1.35 -15.562 -9 1 96.06 131 LEU A C 1
ATOM 1008 O O . LEU A 1 131 ? -0.942 -14.539 -8.438 1 96.06 131 LEU A O 1
ATOM 1012 N N . CYS A 1 132 ? -2.131 -16.469 -8.484 1 94.56 132 CYS A N 1
ATOM 1013 C CA . CYS A 1 132 ? -2.355 -16.438 -7.039 1 94.56 132 CYS A CA 1
ATOM 1014 C C . CYS A 1 132 ? -1.125 -16.938 -6.289 1 94.56 132 CYS A C 1
ATOM 1016 O O . CYS A 1 132 ? -0.154 -17.375 -6.906 1 94.56 132 CYS A O 1
ATOM 1018 N N . ARG A 1 133 ? -1.197 -16.844 -5.02 1 92.69 133 ARG A N 1
ATOM 1019 C CA . ARG A 1 133 ? -0.047 -17.203 -4.191 1 92.69 133 ARG A CA 1
ATOM 1020 C C . ARG A 1 133 ? 0.357 -18.656 -4.41 1 92.69 133 ARG A C 1
ATOM 1022 O O . ARG A 1 133 ? 1.532 -18.953 -4.637 1 92.69 133 ARG A O 1
ATOM 1029 N N . THR A 1 134 ? -0.542 -19.5 -4.359 1 91.25 134 THR A N 1
ATOM 1030 C CA . THR A 1 134 ? -0.275 -20.938 -4.473 1 91.25 134 THR A CA 1
ATOM 1031 C C . THR A 1 134 ? 0.3 -21.266 -5.844 1 91.25 134 THR A C 1
ATOM 1033 O O . THR A 1 134 ? 1.322 -21.953 -5.945 1 91.25 134 THR A O 1
ATOM 1036 N N . CYS A 1 135 ? -0.341 -20.766 -6.828 1 93.69 135 CYS A N 1
ATOM 1037 C CA . CYS A 1 135 ? 0.111 -21.047 -8.188 1 93.69 135 CYS A CA 1
ATOM 1038 C C . CYS A 1 135 ? 1.464 -20.406 -8.461 1 93.69 135 CYS A C 1
ATOM 1040 O O . CYS A 1 135 ? 2.291 -20.969 -9.18 1 93.69 135 CYS A O 1
ATOM 1042 N N . TYR A 1 136 ? 1.644 -19.25 -7.895 1 94.31 136 TYR A N 1
ATOM 1043 C CA . TYR A 1 136 ? 2.93 -18.578 -8.031 1 94.31 136 TYR A CA 1
ATOM 1044 C C . TYR A 1 136 ? 4.059 -19.438 -7.492 1 94.31 136 TYR A C 1
ATOM 1046 O O . TYR A 1 136 ? 5.07 -19.656 -8.172 1 94.31 136 TYR A O 1
ATOM 1054 N N . TYR A 1 137 ? 3.883 -19.953 -6.348 1 90.31 137 TYR A N 1
ATOM 1055 C CA . TYR A 1 137 ? 4.918 -20.766 -5.719 1 90.31 137 TYR A CA 1
ATOM 1056 C C . TYR A 1 137 ? 5.113 -22.078 -6.469 1 90.31 137 TYR A C 1
ATOM 1058 O O . TYR A 1 137 ? 6.246 -22.516 -6.676 1 90.31 137 TYR A O 1
ATOM 1066 N N . THR A 1 138 ? 4.102 -22.703 -6.84 1 91.56 138 THR A N 1
ATOM 1067 C CA . THR A 1 138 ? 4.168 -23.953 -7.578 1 91.56 138 THR A CA 1
ATOM 1068 C C . THR A 1 138 ? 4.945 -23.781 -8.875 1 91.56 138 THR A C 1
ATOM 1070 O O . THR A 1 138 ? 5.848 -24.562 -9.18 1 91.56 138 THR A O 1
ATOM 1073 N N . ARG A 1 139 ? 4.625 -22.719 -9.578 1 92.56 139 ARG A N 1
ATOM 1074 C CA . ARG A 1 139 ? 5.297 -22.469 -10.852 1 92.56 139 ARG A CA 1
ATOM 1075 C C . ARG A 1 139 ? 6.758 -22.078 -10.633 1 92.56 139 ARG A C 1
ATOM 1077 O O . ARG A 1 139 ? 7.617 -22.406 -11.453 1 92.56 139 ARG A O 1
ATOM 1084 N N . SER A 1 140 ? 6.934 -21.359 -9.562 1 90.88 140 SER A N 1
ATOM 1085 C CA . SER A 1 140 ? 8.305 -20.984 -9.25 1 90.88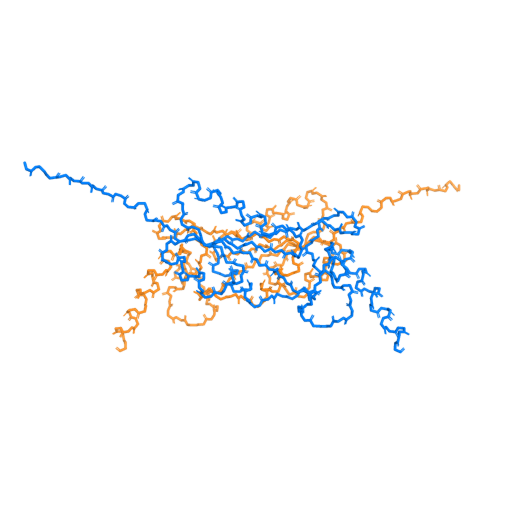 140 SER A CA 1
ATOM 1086 C C . SER A 1 140 ? 9.18 -22.219 -9.016 1 90.88 140 SER A C 1
ATOM 1088 O O . SER A 1 140 ? 10.328 -22.266 -9.461 1 90.88 140 SER A O 1
ATOM 1090 N N . ILE A 1 141 ? 8.695 -23.219 -8.336 1 87.88 141 ILE A N 1
ATOM 1091 C CA . ILE A 1 141 ? 9.406 -24.469 -8.062 1 87.88 141 ILE A CA 1
ATOM 1092 C C . ILE A 1 141 ? 9.633 -25.219 -9.367 1 87.88 141 ILE A C 1
ATOM 1094 O O . ILE A 1 141 ? 10.719 -25.766 -9.594 1 87.88 141 ILE A O 1
ATOM 1098 N N . GLN A 1 142 ? 8.672 -25.203 -10.172 1 88.5 142 GLN A N 1
ATOM 1099 C CA . GLN A 1 142 ? 8.773 -25.906 -11.453 1 88.5 142 GLN A CA 1
ATOM 1100 C C . GLN A 1 142 ? 9.82 -25.25 -12.352 1 88.5 142 GLN A C 1
ATOM 1102 O O . GLN A 1 142 ? 10.578 -25.938 -13.047 1 88.5 142 GLN A O 1
ATOM 1107 N N . LYS A 1 143 ? 9.789 -23.984 -12.352 1 86.06 143 LYS A N 1
ATOM 1108 C CA . LYS A 1 143 ? 10.75 -23.25 -13.164 1 86.06 143 LYS A CA 1
ATOM 1109 C C . LYS A 1 143 ? 12.18 -23.484 -12.68 1 86.06 143 LYS A C 1
ATOM 1111 O O . LYS A 1 143 ? 13.109 -23.578 -13.484 1 86.06 143 LYS A O 1
ATOM 1116 N N . ASP A 1 144 ? 12.344 -23.531 -11.391 1 81.06 144 ASP A N 1
ATOM 1117 C CA . ASP A 1 144 ? 13.656 -23.75 -10.805 1 81.06 144 ASP A CA 1
ATOM 1118 C C . ASP A 1 144 ? 14.164 -25.156 -11.117 1 81.06 144 ASP A C 1
ATOM 1120 O O . ASP A 1 144 ? 15.359 -25.359 -11.336 1 81.06 144 ASP A O 1
ATOM 1124 N N . CYS A 1 145 ? 13.289 -26.109 -11.117 1 74.5 145 CYS A N 1
ATOM 1125 C CA . CYS A 1 145 ? 13.656 -27.484 -11.43 1 74.5 145 CYS A CA 1
ATOM 1126 C C . CYS A 1 145 ? 14.062 -27.625 -12.898 1 74.5 145 CYS A C 1
ATOM 1128 O O . CYS A 1 145 ? 14.969 -28.391 -13.227 1 74.5 145 CYS A O 1
ATOM 1130 N N . ARG A 1 146 ? 13.484 -26.938 -13.688 1 71.81 146 ARG A N 1
ATOM 1131 C CA . ARG A 1 146 ? 13.805 -27 -15.117 1 71.81 146 ARG A CA 1
ATOM 1132 C C . ARG A 1 146 ? 15.148 -26.344 -15.406 1 71.81 146 ARG A C 1
ATOM 1134 O O . ARG A 1 146 ? 15.859 -26.75 -16.328 1 71.81 146 ARG A O 1
ATOM 1141 N N . ARG A 1 147 ? 15.414 -25.359 -14.656 1 69.38 147 ARG A N 1
ATOM 1142 C CA . ARG A 1 147 ? 16.703 -24.703 -14.812 1 69.38 147 ARG A CA 1
ATOM 1143 C C . ARG A 1 147 ? 17.844 -25.609 -14.359 1 69.38 147 ARG A C 1
ATOM 1145 O O . ARG A 1 147 ? 18.938 -25.562 -14.922 1 69.38 147 ARG A O 1
ATOM 1152 N N . SER A 1 148 ? 17.578 -26.266 -13.258 1 63.62 148 SER A N 1
ATOM 1153 C CA . SER A 1 148 ? 18.594 -27.188 -12.766 1 63.62 148 SER A CA 1
ATOM 1154 C C . SER A 1 148 ? 18.828 -28.328 -13.742 1 63.62 148 SER A C 1
ATOM 1156 O O . SER A 1 148 ? 19.938 -28.859 -13.844 1 63.62 148 SER A O 1
ATOM 1158 N N . LYS A 1 149 ? 17.875 -28.75 -14.492 1 63.41 149 LYS A N 1
ATOM 1159 C CA . LYS A 1 149 ? 18.047 -29.859 -15.43 1 63.41 149 LYS A CA 1
ATOM 1160 C C . LYS A 1 149 ? 18.75 -29.391 -16.703 1 63.41 149 LYS A C 1
ATOM 1162 O O . LYS A 1 149 ? 19.344 -30.203 -17.422 1 63.41 149 LYS A O 1
ATOM 1167 N N . ARG A 1 150 ? 18.641 -28.172 -17.031 1 53.88 150 ARG A N 1
ATOM 1168 C CA . ARG A 1 150 ? 19.297 -27.719 -18.25 1 53.88 150 ARG A CA 1
ATOM 1169 C C . ARG A 1 150 ? 20.766 -27.375 -17.984 1 53.88 150 ARG A C 1
ATOM 1171 O O . ARG A 1 150 ? 21.531 -27.125 -18.922 1 53.88 150 ARG A O 1
ATOM 1178 N N . GLY A 1 151 ? 21.141 -27.172 -16.719 1 44.62 151 GLY A N 1
ATOM 1179 C CA . GLY A 1 151 ? 22.578 -27.047 -16.484 1 44.62 151 GLY A CA 1
ATOM 1180 C C . GLY A 1 151 ? 23.234 -28.375 -16.188 1 44.62 151 GLY A C 1
ATOM 1181 O O . GLY A 1 151 ? 22.578 -29.359 -15.836 1 44.62 151 GLY A O 1
ATOM 1182 N N . MET B 1 1 ? -14.422 -54.469 9.773 1 25.58 1 MET B N 1
ATOM 1183 C CA . MET B 1 1 ? -13.258 -54.062 8.984 1 25.58 1 MET B CA 1
ATOM 1184 C C . MET B 1 1 ? -13.609 -52.938 8.031 1 25.58 1 MET B C 1
ATOM 1186 O O . MET B 1 1 ? -12.969 -52.781 6.988 1 25.58 1 MET B O 1
ATOM 1190 N N . LEU B 1 2 ? -14.68 -52.219 8.195 1 27.5 2 LEU B N 1
ATOM 1191 C CA . LEU B 1 2 ? -15.461 -51.281 7.383 1 27.5 2 LEU B CA 1
ATOM 1192 C C . LEU B 1 2 ? -14.633 -50.062 7.008 1 27.5 2 LEU B C 1
ATOM 1194 O O . LEU B 1 2 ? -14 -49.438 7.867 1 27.5 2 LEU B O 1
ATOM 1198 N N . GLY B 1 3 ? -13.969 -49.938 5.703 1 25.75 3 GLY B N 1
ATOM 1199 C CA . GLY B 1 3 ? -13.062 -49.094 4.945 1 25.75 3 GLY B CA 1
ATOM 1200 C C . GLY B 1 3 ? -13.484 -47.625 4.91 1 25.75 3 GLY B C 1
ATOM 1201 O O . GLY B 1 3 ? -14.539 -47.312 4.367 1 25.75 3 GLY B O 1
ATOM 1202 N N . THR B 1 4 ? -13.391 -46.781 6.016 1 28.5 4 THR B N 1
ATOM 1203 C CA . THR B 1 4 ? -13.93 -45.438 6.207 1 28.5 4 THR B CA 1
ATOM 1204 C C . THR B 1 4 ? -13.477 -44.5 5.09 1 28.5 4 THR B C 1
ATOM 1206 O O . THR B 1 4 ? -12.273 -44.406 4.816 1 28.5 4 THR B O 1
ATOM 1209 N N . MET B 1 5 ? -14.109 -44.406 3.887 1 27.3 5 MET B N 1
ATOM 1210 C CA . MET B 1 5 ? -13.961 -43.656 2.645 1 27.3 5 MET B CA 1
ATOM 1211 C C . MET B 1 5 ? -13.812 -42.156 2.928 1 27.3 5 MET B C 1
ATOM 1213 O O . MET B 1 5 ? -14.789 -41.5 3.283 1 27.3 5 MET B O 1
ATOM 1217 N N . THR B 1 6 ? -12.938 -41.688 3.902 1 30.11 6 THR B N 1
ATOM 1218 C CA . THR B 1 6 ? -12.906 -40.25 4.246 1 30.11 6 THR B CA 1
ATOM 1219 C C . THR B 1 6 ? -12.609 -39.406 3.012 1 30.11 6 THR B C 1
ATOM 1221 O O . THR B 1 6 ? -11.539 -39.531 2.416 1 30.11 6 THR B O 1
ATOM 1224 N N . ILE B 1 7 ? -13.406 -39.219 2.049 1 31.27 7 ILE B N 1
ATOM 1225 C CA . ILE B 1 7 ? -13.344 -38.406 0.83 1 31.27 7 ILE B CA 1
ATOM 1226 C C . ILE B 1 7 ? -12.828 -37 1.154 1 31.27 7 ILE B C 1
ATOM 1228 O O . ILE B 1 7 ? -13.539 -36.188 1.756 1 31.27 7 ILE B O 1
ATOM 1232 N N . GLY B 1 8 ? -11.75 -36.75 2.008 1 31.84 8 GLY B N 1
ATOM 1233 C CA . GLY B 1 8 ? -11.367 -35.5 2.637 1 31.84 8 GLY B CA 1
ATOM 1234 C C . GLY B 1 8 ? -11.18 -34.375 1.646 1 31.84 8 GLY B C 1
ATOM 1235 O O . GLY B 1 8 ? -10.305 -34.438 0.78 1 31.84 8 GLY B O 1
ATOM 1236 N N . PHE B 1 9 ? -12.094 -33.781 0.94 1 32.81 9 PHE B N 1
ATOM 1237 C CA . PHE B 1 9 ? -12.109 -32.531 0.218 1 32.81 9 PHE B CA 1
ATOM 1238 C C . PHE B 1 9 ? -11.273 -31.469 0.941 1 32.81 9 PHE B C 1
ATOM 1240 O O . PHE B 1 9 ? -11.695 -30.922 1.958 1 32.81 9 PHE B O 1
ATOM 1247 N N . SER B 1 10 ? -10 -31.625 1.396 1 35.72 10 SER B N 1
ATOM 1248 C CA . SER B 1 10 ? -9.125 -30.703 2.119 1 35.72 10 SER B CA 1
ATOM 1249 C C . SER B 1 10 ? -9.258 -29.281 1.587 1 35.72 10 SER B C 1
ATOM 1251 O O . SER B 1 10 ? -9.125 -29.047 0.384 1 35.72 10 SER B O 1
ATOM 1253 N N . ASP B 1 11 ? -10.25 -28.469 1.868 1 40.47 11 ASP B N 1
ATOM 1254 C CA . ASP B 1 11 ? -10.445 -27.031 1.663 1 40.47 11 ASP B CA 1
ATOM 1255 C C . ASP B 1 11 ? -9.109 -26.312 1.587 1 40.47 11 ASP B C 1
ATOM 1257 O O . ASP B 1 11 ? -8.453 -26.094 2.607 1 40.47 11 ASP B O 1
ATOM 1261 N N . ILE B 1 12 ? -8.148 -26.656 0.761 1 47.47 12 ILE B N 1
ATOM 1262 C CA . ILE B 1 12 ? -6.832 -26.078 0.5 1 47.47 12 ILE B CA 1
ATOM 1263 C C . ILE B 1 12 ? -6.801 -24.625 0.967 1 47.47 12 ILE B C 1
ATOM 1265 O O . ILE B 1 12 ? -7.539 -23.781 0.449 1 47.47 12 ILE B O 1
ATOM 1269 N N . ARG B 1 13 ? -6.879 -24.359 2.24 1 54.69 13 ARG B N 1
ATOM 1270 C CA . ARG B 1 13 ? -6.742 -23.125 2.988 1 54.69 13 ARG B CA 1
ATOM 1271 C C . ARG B 1 13 ? -5.68 -22.219 2.359 1 54.69 13 ARG B C 1
ATOM 1273 O O . ARG B 1 13 ? -4.512 -22.594 2.275 1 54.69 13 ARG B O 1
ATOM 1280 N N . ARG B 1 14 ? -5.949 -21.438 1.301 1 74.69 14 ARG B N 1
ATOM 1281 C CA . ARG B 1 14 ? -5.082 -20.562 0.52 1 74.69 14 ARG B CA 1
ATOM 1282 C C . ARG B 1 14 ? -4.527 -19.438 1.381 1 74.69 14 ARG B C 1
ATOM 1284 O O . ARG B 1 14 ? -5.27 -18.797 2.129 1 74.69 14 ARG B O 1
ATOM 1291 N N . GLY B 1 15 ? -3.143 -19.562 1.737 1 84.69 15 GLY B N 1
ATOM 1292 C CA . GLY B 1 15 ? -2.447 -18.5 2.457 1 84.69 15 GLY B CA 1
ATOM 1293 C C . GLY B 1 15 ? -2.771 -17.125 1.941 1 84.69 15 GLY B C 1
ATOM 1294 O O . GLY B 1 15 ? -3.045 -16.938 0.752 1 84.69 15 GLY B O 1
ATOM 1295 N N . HIS B 1 16 ? -2.932 -16.234 2.932 1 89.69 16 HIS B N 1
ATOM 1296 C CA . HIS B 1 16 ? -3.357 -14.883 2.602 1 89.69 16 HIS B CA 1
ATOM 1297 C C . HIS B 1 16 ? -2.701 -13.859 3.523 1 89.69 16 HIS B C 1
ATOM 1299 O O . HIS B 1 16 ? -2.594 -14.086 4.73 1 89.69 16 HIS B O 1
ATOM 1305 N N . VAL B 1 17 ? -2.199 -12.828 2.85 1 90.94 17 VAL B N 1
ATOM 1306 C CA . VAL B 1 17 ? -1.6 -11.766 3.643 1 90.94 17 VAL B CA 1
ATOM 1307 C C . VAL B 1 17 ? -2.41 -10.477 3.477 1 90.94 17 VAL B C 1
ATOM 1309 O O . VAL B 1 17 ? -2.605 -10 2.355 1 90.94 17 VAL B O 1
ATOM 1312 N N . VAL B 1 18 ? -2.939 -9.984 4.566 1 91.88 18 VAL B N 1
ATOM 1313 C CA . VAL B 1 18 ? -3.604 -8.688 4.602 1 91.88 18 VAL B CA 1
ATOM 1314 C C . VAL B 1 18 ? -2.746 -7.684 5.371 1 91.88 18 VAL B C 1
ATOM 1316 O O . VAL B 1 18 ? -2.396 -7.922 6.531 1 91.88 18 VAL B O 1
ATOM 1319 N N . CYS B 1 19 ? -2.395 -6.609 4.68 1 91.56 19 CYS B N 1
ATOM 1320 C CA . CYS B 1 19 ? -1.568 -5.574 5.293 1 91.56 19 CYS B CA 1
ATOM 1321 C C . CYS B 1 19 ? -2.383 -4.312 5.559 1 91.56 19 CYS B C 1
ATOM 1323 O O . CYS B 1 19 ? -2.943 -3.725 4.633 1 91.56 19 CYS B O 1
ATOM 1325 N N . ILE B 1 20 ? -2.467 -3.969 6.812 1 92.56 20 ILE B N 1
ATOM 1326 C CA . ILE B 1 20 ? -3.135 -2.74 7.23 1 92.56 20 ILE B CA 1
ATOM 1327 C C . ILE B 1 20 ? -2.096 -1.666 7.539 1 92.56 20 ILE B C 1
ATOM 1329 O O . ILE B 1 20 ? -1.261 -1.841 8.43 1 92.56 20 ILE B O 1
ATOM 1333 N N . VAL B 1 21 ? -2.191 -0.597 6.742 1 92.56 21 VAL B N 1
ATOM 1334 C CA . VAL B 1 21 ? -1.2 0.454 6.945 1 92.56 21 VAL B CA 1
ATOM 1335 C C . VAL B 1 21 ? -1.902 1.776 7.242 1 92.56 21 VAL B C 1
ATOM 1337 O O . VAL B 1 21 ? -3.104 1.917 7 1 92.56 21 VAL B O 1
ATOM 1340 N N . GLY B 1 22 ? -1.145 2.709 7.82 1 93.31 22 GLY B N 1
ATOM 1341 C CA . GLY B 1 22 ? -1.649 4.035 8.141 1 93.31 22 GLY B CA 1
ATOM 1342 C C . GLY B 1 22 ? -0.793 4.766 9.156 1 93.31 22 GLY B C 1
ATOM 1343 O O . GLY B 1 22 ? 0.163 4.203 9.695 1 93.31 22 GLY B O 1
ATOM 1344 N N . PRO B 1 23 ? -1.136 6.008 9.312 1 94.38 23 PRO B N 1
ATOM 1345 C CA . PRO B 1 23 ? -0.393 6.789 10.305 1 94.38 23 PRO B CA 1
ATOM 1346 C C . PRO B 1 23 ? -0.708 6.367 11.742 1 94.38 23 PRO B C 1
ATOM 1348 O O . PRO B 1 23 ? -1.564 5.508 11.961 1 94.38 23 PRO B O 1
ATOM 1351 N N . MET B 1 24 ? 0.043 7.008 12.625 1 90.88 24 MET B N 1
ATOM 1352 C CA . MET B 1 24 ? -0.316 6.859 14.031 1 90.88 24 MET B CA 1
ATOM 1353 C C . MET B 1 24 ? -1.743 7.332 14.281 1 90.88 24 MET B C 1
ATOM 1355 O O . MET B 1 24 ? -2.219 8.258 13.617 1 90.88 24 MET B O 1
ATOM 1359 N N . PHE B 1 25 ? -2.436 6.594 15.188 1 93.44 25 PHE B N 1
ATOM 1360 C CA . PHE B 1 25 ? -3.76 6.977 15.664 1 93.44 25 PHE B CA 1
ATOM 1361 C C . PHE B 1 25 ? -4.828 6.621 14.633 1 93.44 25 PHE B C 1
ATOM 1363 O O . PHE B 1 25 ? -5.973 7.059 14.742 1 93.44 25 PHE B O 1
ATOM 1370 N N . SER B 1 26 ? -4.477 5.93 13.609 1 96.06 26 SER B N 1
ATOM 1371 C CA . SER B 1 26 ? -5.441 5.59 12.57 1 96.06 26 SER B CA 1
ATOM 1372 C C . SER B 1 26 ? -6.266 4.367 12.953 1 96.06 26 SER B C 1
ATOM 1374 O O . SER B 1 26 ? -7.199 3.992 12.242 1 96.06 26 SER B O 1
ATOM 1376 N N . GLY B 1 27 ? -5.914 3.672 14.047 1 93.38 27 GLY B N 1
ATOM 1377 C CA . GLY B 1 27 ? -6.684 2.525 14.5 1 93.38 27 GLY B CA 1
ATOM 1378 C C . GLY B 1 27 ? -6.25 1.221 13.859 1 93.38 27 GLY B C 1
ATOM 1379 O O . GLY B 1 27 ? -7.059 0.305 13.695 1 93.38 27 GLY B O 1
ATOM 1380 N N . LYS B 1 28 ? -5.066 1.112 13.422 1 90 28 LYS B N 1
ATOM 1381 C CA . LYS B 1 28 ? -4.551 -0.096 12.789 1 90 28 LYS B CA 1
ATOM 1382 C C . LYS B 1 28 ? -4.75 -1.317 13.68 1 90 28 LYS B C 1
ATOM 1384 O O . LYS B 1 28 ? -5.195 -2.369 13.211 1 90 28 LYS B O 1
ATOM 1389 N N . THR B 1 29 ? -4.414 -1.135 15 1 88.12 29 THR B N 1
ATOM 1390 C CA . THR B 1 29 ? -4.543 -2.248 15.93 1 88.12 29 THR B CA 1
ATOM 1391 C C . THR B 1 29 ? -6.004 -2.664 16.078 1 88.12 29 THR B C 1
ATOM 1393 O O . THR B 1 29 ? -6.316 -3.857 16.094 1 88.12 29 THR B O 1
ATOM 1396 N N . THR B 1 30 ? -6.816 -1.703 16.219 1 91.69 30 THR B N 1
ATOM 1397 C CA . THR B 1 30 ? -8.242 -1.985 16.328 1 91.69 30 THR B CA 1
ATOM 1398 C C . THR B 1 30 ? -8.742 -2.734 15.094 1 91.69 30 THR B C 1
ATOM 1400 O O . THR B 1 30 ? -9.477 -3.719 15.219 1 91.69 30 THR B O 1
ATOM 1403 N N . GLU B 1 31 ? -8.359 -2.264 13.906 1 92.5 31 GLU B N 1
ATOM 1404 C CA . GLU B 1 31 ? -8.758 -2.924 12.664 1 92.5 31 GLU B CA 1
ATOM 1405 C C . GLU B 1 31 ? -8.195 -4.34 12.586 1 92.5 31 GLU B C 1
ATOM 1407 O O . GLU B 1 31 ? -8.875 -5.258 12.117 1 92.5 31 GLU B O 1
ATOM 1412 N N . LEU B 1 32 ? -6.98 -4.469 12.969 1 88.56 32 LEU B N 1
ATOM 1413 C CA . LEU B 1 32 ? -6.332 -5.773 12.984 1 88.56 32 LEU B CA 1
ATOM 1414 C C . LEU B 1 32 ? -7.125 -6.766 13.828 1 88.56 32 LEU B C 1
ATOM 1416 O O . LEU B 1 32 ? -7.383 -7.891 13.398 1 88.56 32 LEU B O 1
ATOM 1420 N N . ILE B 1 33 ? -7.508 -6.332 15.016 1 89.44 33 ILE B N 1
ATOM 1421 C CA . ILE B 1 33 ? -8.258 -7.18 15.938 1 89.44 33 ILE B CA 1
ATOM 1422 C C . ILE B 1 33 ? -9.641 -7.484 15.359 1 89.44 33 ILE B C 1
ATOM 1424 O O . ILE B 1 33 ? -10.102 -8.625 15.414 1 89.44 33 ILE B O 1
ATOM 1428 N N . ARG B 1 34 ? -10.227 -6.473 14.812 1 90.81 34 ARG B N 1
ATOM 1429 C CA . ARG B 1 34 ? -11.523 -6.668 14.18 1 90.81 34 ARG B CA 1
ATOM 1430 C C . ARG B 1 34 ? -11.453 -7.738 13.094 1 90.81 34 ARG B C 1
ATOM 1432 O O . ARG B 1 34 ? -12.297 -8.633 13.039 1 90.81 34 ARG B O 1
ATOM 1439 N N . MET B 1 35 ? -10.516 -7.637 12.258 1 90.25 35 MET B N 1
ATOM 1440 C CA . MET B 1 35 ? -10.344 -8.594 11.164 1 90.25 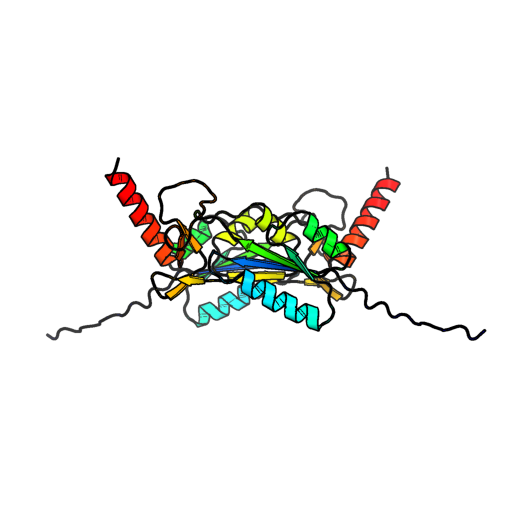35 MET B CA 1
ATOM 1441 C C . MET B 1 35 ? -10.031 -9.984 11.703 1 90.25 35 MET B C 1
ATOM 1443 O O . MET B 1 35 ? -10.562 -10.977 11.211 1 90.25 35 MET B O 1
ATOM 1447 N N . HIS B 1 36 ? -9.062 -9.984 12.625 1 86.25 36 HIS B N 1
ATOM 1448 C CA . HIS B 1 36 ? -8.719 -11.25 13.266 1 86.25 36 HIS B CA 1
ATOM 1449 C C . HIS B 1 36 ? -9.961 -11.969 13.773 1 86.25 36 HIS B C 1
ATOM 1451 O O . HIS B 1 36 ? -10.133 -13.172 13.539 1 86.25 36 HIS B O 1
ATOM 1457 N N . ASP B 1 37 ? -10.82 -11.289 14.469 1 89.25 37 ASP B N 1
ATOM 1458 C CA . ASP B 1 37 ? -12.031 -11.867 15.031 1 89.25 37 ASP B CA 1
ATOM 1459 C C . ASP B 1 37 ? -12.953 -12.391 13.93 1 89.25 37 ASP B C 1
ATOM 1461 O O . ASP B 1 37 ? -13.562 -13.453 14.078 1 89.25 37 ASP B O 1
ATOM 1465 N N . ARG B 1 38 ? -13.031 -11.641 12.906 1 87.81 38 ARG B N 1
ATOM 1466 C CA . ARG B 1 38 ? -13.844 -12.055 11.773 1 87.81 38 ARG B CA 1
ATOM 1467 C C . ARG B 1 38 ? -13.359 -13.383 11.203 1 87.81 38 ARG B C 1
ATOM 1469 O O . ARG B 1 38 ? -14.156 -14.297 10.961 1 87.81 38 ARG B O 1
ATOM 1476 N N . TYR B 1 39 ? -12.078 -13.445 11.031 1 83.88 39 TYR B N 1
ATOM 1477 C CA . TYR B 1 39 ? -11.508 -14.648 10.438 1 83.88 39 TYR B CA 1
ATOM 1478 C C . TYR B 1 39 ? -11.555 -15.812 11.414 1 83.88 39 TYR B C 1
ATOM 1480 O O . TYR B 1 39 ? -11.75 -16.969 11.016 1 83.88 39 TYR B O 1
ATOM 1488 N N . ARG B 1 40 ? -11.305 -15.508 12.664 1 82 40 ARG B N 1
ATOM 1489 C CA . ARG B 1 40 ? -11.391 -16.547 13.68 1 82 40 ARG B CA 1
ATOM 1490 C C . ARG B 1 40 ? -12.781 -17.188 13.703 1 82 40 ARG B C 1
ATOM 1492 O O . ARG B 1 40 ? -12.914 -18.406 13.781 1 82 40 ARG B O 1
ATOM 1499 N N . ILE B 1 41 ? -13.719 -16.391 13.703 1 85.25 41 ILE B N 1
ATOM 1500 C CA . ILE B 1 41 ? -15.102 -16.859 13.68 1 85.25 41 ILE B CA 1
ATOM 1501 C C . ILE B 1 41 ? -15.312 -17.766 12.461 1 85.25 41 ILE B C 1
ATOM 1503 O O . ILE B 1 41 ? -16.047 -18.75 12.539 1 85.25 41 ILE B O 1
ATOM 1507 N N . ALA B 1 42 ? -14.586 -17.5 11.375 1 81.44 42 ALA B N 1
ATOM 1508 C CA . ALA B 1 42 ? -14.688 -18.281 10.148 1 81.44 42 ALA B CA 1
ATOM 1509 C C . ALA B 1 42 ? -13.797 -19.531 10.219 1 81.44 42 ALA B C 1
ATOM 1511 O O . ALA B 1 42 ? -13.758 -20.312 9.273 1 81.44 42 ALA B O 1
ATOM 1512 N N . GLY B 1 43 ? -13.008 -19.625 11.258 1 73.25 43 GLY B N 1
ATOM 1513 C CA . GLY B 1 43 ? -12.188 -20.812 11.453 1 73.25 43 GLY B CA 1
ATOM 1514 C C . GLY B 1 43 ? -10.852 -20.734 10.734 1 73.25 43 GLY B C 1
ATOM 1515 O O . GLY B 1 43 ? -10.258 -21.766 10.406 1 73.25 43 GLY B O 1
ATOM 1516 N N . LYS B 1 44 ? -10.492 -19.531 10.383 1 70.12 44 LYS B N 1
ATOM 1517 C CA . LYS B 1 44 ? -9.211 -19.391 9.695 1 70.12 44 LYS B CA 1
ATOM 1518 C C . LYS B 1 44 ? -8.078 -19.188 10.688 1 70.12 44 LYS B C 1
ATOM 1520 O O . LYS B 1 44 ? -8.258 -18.578 11.742 1 70.12 44 LYS B O 1
ATOM 1525 N N . ASN B 1 45 ? -6.934 -19.797 10.422 1 68.88 45 ASN B N 1
ATOM 1526 C CA . ASN B 1 45 ? -5.734 -19.547 11.227 1 68.88 45 ASN B CA 1
ATOM 1527 C C . ASN B 1 45 ? -5.105 -18.203 10.906 1 68.88 45 ASN B C 1
ATOM 1529 O O . ASN B 1 45 ? -4.633 -17.984 9.789 1 68.88 45 ASN B O 1
ATOM 1533 N N . CYS B 1 46 ? -5.305 -17.219 11.859 1 67.75 46 CYS B N 1
ATOM 1534 C CA . CYS B 1 46 ? -4.84 -15.859 11.625 1 67.75 46 CYS B CA 1
ATOM 1535 C C . CYS B 1 46 ? -3.672 -15.516 12.547 1 67.75 46 CYS B C 1
ATOM 1537 O O . CYS B 1 46 ? -3.686 -15.859 13.727 1 67.75 46 CYS B O 1
ATOM 1539 N N . VAL B 1 47 ? -2.531 -15.094 11.984 1 69.44 47 VAL B N 1
ATOM 1540 C CA . VAL B 1 47 ? -1.393 -14.617 12.758 1 69.44 47 VAL B CA 1
ATOM 1541 C C . VAL B 1 47 ? -1.269 -13.102 12.617 1 69.44 47 VAL B C 1
ATOM 1543 O O . VAL B 1 47 ? -1.457 -12.562 11.523 1 69.44 47 VAL B O 1
ATOM 1546 N N . LEU B 1 48 ? -1.161 -12.398 13.789 1 67.25 48 LEU B N 1
ATOM 1547 C CA . LEU B 1 48 ? -1.043 -10.945 13.82 1 67.25 48 LEU B CA 1
ATOM 1548 C C . LEU B 1 48 ? 0.416 -10.523 13.961 1 67.25 48 LEU B C 1
ATOM 1550 O O . LEU B 1 48 ? 1.154 -11.078 14.773 1 67.25 48 LEU B O 1
ATOM 1554 N N . PHE B 1 49 ? 0.836 -9.883 12.914 1 66.81 49 PHE B N 1
ATOM 1555 C CA . PHE B 1 49 ? 2.184 -9.336 13.039 1 66.81 49 PHE B CA 1
ATOM 1556 C C . PHE B 1 49 ? 2.15 -7.812 13.047 1 66.81 49 PHE B C 1
ATOM 1558 O O . PHE B 1 49 ? 1.329 -7.199 12.359 1 66.81 49 PHE B O 1
ATOM 1565 N N . ASP B 1 50 ? 2.596 -7.18 14.047 1 57.09 50 ASP B N 1
ATOM 1566 C CA . ASP B 1 50 ? 2.783 -5.73 14 1 57.09 50 ASP B CA 1
ATOM 1567 C C . ASP B 1 50 ? 4.008 -5.359 13.172 1 57.09 50 ASP B C 1
ATOM 1569 O O . ASP B 1 50 ? 4.062 -4.27 12.594 1 57.09 50 ASP B O 1
ATOM 1573 N N . ASP B 1 51 ? 5.129 -6.023 13.305 1 53.16 51 ASP B N 1
ATOM 1574 C CA . ASP B 1 51 ? 6.324 -5.66 12.547 1 53.16 51 ASP B CA 1
ATOM 1575 C C . ASP B 1 51 ? 6.695 -6.746 11.547 1 53.16 51 ASP B C 1
ATOM 1577 O O . ASP B 1 51 ? 6.527 -7.938 11.82 1 53.16 51 ASP B O 1
ATOM 1581 N N . LEU B 1 52 ? 6.723 -6.488 10.172 1 58.78 52 LEU B N 1
ATOM 1582 C CA . LEU B 1 52 ? 6.266 -7.004 8.883 1 58.78 52 LEU B CA 1
ATOM 1583 C C . LEU B 1 52 ? 7.219 -8.07 8.359 1 58.78 52 LEU B C 1
ATOM 1585 O O . LEU B 1 52 ? 7.207 -8.391 7.168 1 58.78 52 LEU B O 1
ATOM 1589 N N . SER B 1 53 ? 8.133 -8.789 8.859 1 56.22 53 SER B N 1
ATOM 1590 C CA . SER B 1 53 ? 9.305 -9.328 8.172 1 56.22 53 SER B CA 1
ATOM 1591 C C . SER B 1 53 ? 8.938 -10.516 7.289 1 56.22 53 SER B C 1
ATOM 1593 O O . SER B 1 53 ? 7.766 -10.906 7.227 1 56.22 53 SER B O 1
ATOM 1595 N N . TYR B 1 54 ? 9.844 -11.188 6.637 1 61.62 54 TYR B N 1
ATOM 1596 C CA . TYR B 1 54 ? 10.086 -12.406 5.867 1 61.62 54 TYR B CA 1
ATOM 1597 C C . TYR B 1 54 ? 9.219 -13.555 6.375 1 61.62 54 TYR B C 1
ATOM 1599 O O . TYR B 1 54 ? 8.688 -14.336 5.582 1 61.62 54 TYR B O 1
ATOM 1607 N N . THR B 1 55 ? 8.734 -13.305 7.484 1 75.12 55 THR B N 1
ATOM 1608 C CA . THR B 1 55 ? 8 -14.391 8.125 1 75.12 55 THR B CA 1
ATOM 1609 C C . THR B 1 55 ? 6.555 -14.43 7.633 1 75.12 55 THR B C 1
ATOM 1611 O O . THR B 1 55 ? 5.965 -15.508 7.508 1 75.12 55 THR B O 1
ATOM 1614 N N . CYS B 1 56 ? 6.07 -13.32 7.199 1 81.44 56 CYS B N 1
ATOM 1615 C CA . CYS B 1 56 ? 4.68 -13.266 6.766 1 81.44 56 CYS B CA 1
ATOM 1616 C C . CYS B 1 56 ? 4.477 -14.078 5.488 1 81.44 56 CYS B C 1
ATOM 1618 O O . CYS B 1 56 ? 3.498 -14.82 5.371 1 81.44 56 CYS B O 1
ATOM 1620 N N . GLU B 1 57 ? 5.363 -13.969 4.617 1 79.38 57 GLU B N 1
ATOM 1621 C CA . GLU B 1 57 ? 5.273 -14.695 3.354 1 79.38 57 GLU B CA 1
ATOM 1622 C C . GLU B 1 57 ? 5.348 -16.203 3.574 1 79.38 57 GLU B C 1
ATOM 1624 O O . GLU B 1 57 ? 4.605 -16.969 2.951 1 79.38 57 GLU B O 1
ATOM 1629 N N . GLN B 1 58 ? 6.238 -16.516 4.449 1 80.62 58 GLN B N 1
ATOM 1630 C CA . GLN B 1 58 ? 6.41 -17.938 4.73 1 80.62 58 GLN B CA 1
ATOM 1631 C C . GLN B 1 58 ? 5.137 -18.531 5.328 1 80.62 58 GLN B C 1
ATOM 1633 O O . GLN B 1 58 ? 4.711 -19.625 4.93 1 80.62 58 GLN B O 1
ATOM 1638 N N . LEU B 1 59 ? 4.598 -17.875 6.215 1 84.5 59 LEU B N 1
ATOM 1639 C CA . LEU B 1 59 ? 3.387 -18.344 6.871 1 84.5 59 LEU B CA 1
ATOM 1640 C C . LEU B 1 59 ? 2.229 -18.438 5.883 1 84.5 59 LEU B C 1
ATOM 1642 O O . LEU B 1 59 ? 1.451 -19.391 5.918 1 84.5 59 LEU B O 1
ATOM 1646 N N . ALA B 1 60 ? 2.172 -17.484 5.039 1 87 60 ALA B N 1
ATOM 1647 C CA . ALA B 1 60 ? 1.124 -17.5 4.023 1 87 60 ALA B CA 1
ATOM 1648 C C . ALA B 1 60 ? 1.302 -18.688 3.074 1 87 60 ALA B C 1
ATOM 1650 O O . ALA B 1 60 ? 0.323 -19.312 2.668 1 87 60 ALA B O 1
ATOM 1651 N N . CYS B 1 61 ? 2.527 -18.906 2.748 1 83 61 CYS B N 1
ATOM 1652 C CA . CYS B 1 61 ? 2.818 -20.047 1.873 1 83 61 CYS B CA 1
ATOM 1653 C C . CYS B 1 61 ? 2.426 -21.359 2.535 1 83 61 CYS B C 1
ATOM 1655 O O . CYS B 1 61 ? 2.127 -22.328 1.849 1 83 61 CYS B O 1
ATOM 1657 N N . GLU B 1 62 ? 2.412 -21.359 3.811 1 84.31 62 GLU B N 1
ATOM 1658 C CA . GLU B 1 62 ? 1.997 -22.531 4.57 1 84.31 62 GLU B CA 1
ATOM 1659 C C . GLU B 1 62 ? 0.478 -22.609 4.684 1 84.31 62 GLU B C 1
ATOM 1661 O O . GLU B 1 62 ? -0.056 -23.5 5.352 1 84.31 62 GLU B O 1
ATOM 1666 N N . GLY B 1 63 ? -0.165 -21.625 4.125 1 84.38 63 GLY B N 1
ATOM 1667 C CA . GLY B 1 63 ? -1.616 -21.672 4.055 1 84.38 63 GLY B CA 1
ATOM 1668 C C . GLY B 1 63 ? -2.295 -20.875 5.152 1 84.38 63 GLY B C 1
ATOM 1669 O O . GLY B 1 63 ? -3.506 -20.984 5.352 1 84.38 63 GLY B O 1
ATOM 1670 N N . LYS B 1 64 ? -1.537 -20.047 5.832 1 84.94 64 LYS B N 1
ATOM 1671 C CA . LYS B 1 64 ? -2.096 -19.297 6.953 1 84.94 64 LYS B CA 1
ATOM 1672 C C . LYS B 1 64 ? -2.592 -17.922 6.504 1 84.94 64 LYS B C 1
ATOM 1674 O O . LYS B 1 64 ? -2.09 -17.359 5.527 1 84.94 64 LYS B O 1
ATOM 1679 N N . MET B 1 65 ? -3.625 -17.453 7.242 1 88.56 65 MET B N 1
ATOM 1680 C CA . MET B 1 65 ? -4.027 -16.047 7.125 1 88.56 65 MET B CA 1
ATOM 1681 C C . MET B 1 65 ? -3.143 -15.156 7.988 1 88.56 65 MET B C 1
ATOM 1683 O O . MET B 1 65 ? -3.041 -15.359 9.195 1 88.56 65 MET B O 1
ATOM 1687 N N . VAL B 1 66 ? -2.516 -14.297 7.293 1 89.5 66 VAL B N 1
ATOM 1688 C CA . VAL B 1 66 ? -1.598 -13.414 8 1 89.5 66 VAL B CA 1
ATOM 1689 C C . VAL B 1 66 ? -2.131 -11.984 7.965 1 89.5 66 VAL B C 1
ATOM 1691 O O . VAL B 1 66 ? -2.408 -11.438 6.895 1 89.5 66 VAL B O 1
ATOM 1694 N N . LEU B 1 67 ? -2.332 -11.43 9.164 1 90.5 67 LEU B N 1
ATOM 1695 C CA . LEU B 1 67 ? -2.732 -10.039 9.312 1 90.5 67 LEU B CA 1
ATOM 1696 C C . LEU B 1 67 ? -1.597 -9.203 9.898 1 90.5 67 LEU B C 1
ATOM 1698 O O . LEU B 1 67 ? -1.0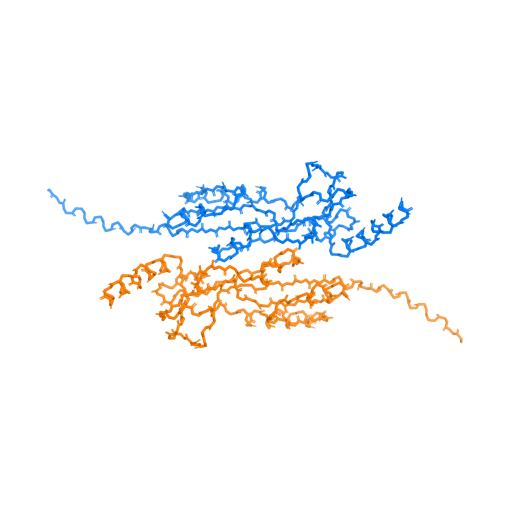46 -9.547 10.945 1 90.5 67 LEU B O 1
ATOM 1702 N N . VAL B 1 68 ? -1.294 -8.18 9.164 1 89.38 68 VAL B N 1
ATOM 1703 C CA . VAL B 1 68 ? -0.183 -7.348 9.617 1 89.38 68 VAL B CA 1
ATOM 1704 C C . VAL B 1 68 ? -0.615 -5.883 9.656 1 89.38 68 VAL B C 1
ATOM 1706 O O . VAL B 1 68 ? -1.281 -5.406 8.734 1 89.38 68 VAL B O 1
ATOM 1709 N N . ALA B 1 69 ? -0.314 -5.254 10.719 1 89.69 69 ALA B N 1
ATOM 1710 C CA . ALA B 1 69 ? -0.494 -3.809 10.852 1 89.69 69 ALA B CA 1
ATOM 1711 C C . ALA B 1 69 ? 0.851 -3.094 10.938 1 89.69 69 ALA B C 1
ATOM 1713 O O . ALA B 1 69 ? 1.752 -3.535 11.656 1 89.69 69 ALA B O 1
ATOM 1714 N N . ALA B 1 70 ? 0.928 -1.994 10.125 1 87.44 70 ALA B N 1
ATOM 1715 C CA . ALA B 1 70 ? 2.205 -1.285 10.109 1 87.44 70 ALA B CA 1
ATOM 1716 C C . ALA B 1 70 ? 1.999 0.208 9.867 1 87.44 70 ALA B C 1
ATOM 1718 O O . ALA B 1 70 ? 1.037 0.61 9.211 1 87.44 70 ALA B O 1
ATOM 1719 N N . LEU B 1 71 ? 2.971 0.955 10.391 1 89.06 71 LEU B N 1
ATOM 1720 C CA . LEU B 1 71 ? 3.014 2.367 10.031 1 89.06 71 LEU B CA 1
ATOM 1721 C C . LEU B 1 71 ? 3.385 2.541 8.562 1 89.06 71 LEU B C 1
ATOM 1723 O O . LEU B 1 71 ? 4.305 1.882 8.062 1 89.06 71 LEU B O 1
ATOM 1727 N N . ASP B 1 72 ? 2.645 3.393 7.875 1 89.31 72 ASP B N 1
ATOM 1728 C CA . ASP B 1 72 ? 2.896 3.539 6.445 1 89.31 72 ASP B CA 1
ATOM 1729 C C . ASP B 1 72 ? 4.164 4.348 6.191 1 89.31 72 ASP B C 1
ATOM 1731 O O . ASP B 1 72 ? 4.789 4.223 5.137 1 89.31 72 ASP B O 1
ATOM 1735 N N . GLY B 1 73 ? 4.492 5.16 7.051 1 87.94 73 GLY B N 1
ATOM 1736 C CA . GLY B 1 73 ? 5.703 5.949 6.93 1 87.94 73 GLY B CA 1
ATOM 1737 C C . GLY B 1 73 ? 6.098 6.641 8.219 1 87.94 73 GLY B C 1
ATOM 1738 O O . GLY B 1 73 ? 5.355 6.602 9.203 1 87.94 73 GLY B O 1
ATOM 1739 N N . ASN B 1 74 ? 7.258 7.254 8.078 1 88.75 74 ASN B N 1
ATOM 1740 C CA . ASN B 1 74 ? 7.715 8.008 9.242 1 88.75 74 ASN B CA 1
ATOM 1741 C C . ASN B 1 74 ? 7.219 9.445 9.203 1 88.75 74 ASN B C 1
ATOM 1743 O O . ASN B 1 74 ? 6.383 9.797 8.375 1 88.75 74 ASN B O 1
ATOM 1747 N N . PHE B 1 75 ? 7.672 10.25 10.227 1 89.06 75 PHE B N 1
ATOM 1748 C CA . PHE B 1 75 ? 7.156 11.609 10.367 1 89.06 75 PHE B CA 1
ATOM 1749 C C . PHE B 1 75 ? 7.578 12.469 9.18 1 89.06 75 PHE B C 1
ATOM 1751 O O . PHE B 1 75 ? 7.027 13.555 8.969 1 89.06 75 PHE B O 1
ATOM 1758 N N . LEU B 1 76 ? 8.5 11.969 8.359 1 88.25 76 LEU B N 1
ATOM 1759 C CA . LEU B 1 76 ? 8.938 12.656 7.148 1 88.25 76 LEU B CA 1
ATOM 1760 C C . LEU B 1 76 ? 8.195 12.133 5.926 1 88.25 76 LEU B C 1
ATOM 1762 O O . LEU B 1 76 ? 8.523 12.484 4.793 1 88.25 76 LEU B O 1
ATOM 1766 N N . ARG B 1 77 ? 7.266 11.18 6.141 1 88.19 77 ARG B N 1
ATOM 1767 C CA . ARG B 1 77 ? 6.453 10.578 5.086 1 88.19 77 ARG B CA 1
ATOM 1768 C C . ARG B 1 77 ? 7.312 9.734 4.148 1 88.19 77 ARG B C 1
ATOM 1770 O O . ARG B 1 77 ? 7.117 9.758 2.932 1 88.19 77 ARG B O 1
ATOM 1777 N N . LYS B 1 78 ? 8.273 9.156 4.746 1 87.69 78 LYS B N 1
ATOM 1778 C CA . LYS B 1 78 ? 9.086 8.141 4.074 1 87.69 78 LYS B CA 1
ATOM 1779 C C . LYS B 1 78 ? 8.695 6.738 4.527 1 87.69 78 LYS B C 1
ATOM 1781 O O . LYS B 1 78 ? 8.484 6.5 5.719 1 87.69 78 LYS B O 1
ATOM 1786 N N . PRO B 1 79 ? 8.609 5.875 3.496 1 86.62 79 PRO B N 1
ATOM 1787 C CA . PRO B 1 79 ? 8.172 4.527 3.871 1 86.62 79 PRO B CA 1
ATOM 1788 C C . PRO B 1 79 ? 9.234 3.758 4.652 1 86.62 79 PRO B C 1
ATOM 1790 O O . PRO B 1 79 ? 10.43 3.896 4.379 1 86.62 79 PRO B O 1
ATOM 1793 N N . PHE B 1 80 ? 8.719 2.965 5.559 1 83.44 80 PHE B N 1
ATOM 1794 C CA . PHE B 1 80 ? 9.609 1.988 6.172 1 83.44 80 PHE B CA 1
ATOM 1795 C C . PHE B 1 80 ? 9.906 0.841 5.211 1 83.44 80 PHE B C 1
ATOM 1797 O O . PHE B 1 80 ? 9.031 0.436 4.438 1 83.44 80 PHE B O 1
ATOM 1804 N N . VAL B 1 81 ? 11.039 0.37 5.301 1 79.12 81 VAL B N 1
ATOM 1805 C CA . VAL B 1 81 ? 11.492 -0.676 4.387 1 79.12 81 VAL B CA 1
ATOM 1806 C C . VAL B 1 81 ? 10.57 -1.886 4.488 1 79.12 81 VAL B C 1
ATOM 1808 O O . VAL B 1 81 ? 10.18 -2.463 3.473 1 79.12 81 VAL B O 1
ATOM 1811 N N . GLU B 1 82 ? 10.25 -2.213 5.645 1 77.94 82 GLU B N 1
ATOM 1812 C CA . GLU B 1 82 ? 9.414 -3.391 5.863 1 77.94 82 GLU B CA 1
ATOM 1813 C C . GLU B 1 82 ? 8.047 -3.221 5.223 1 77.94 82 GLU B C 1
ATOM 1815 O O . GLU B 1 82 ? 7.496 -4.168 4.652 1 77.94 82 GLU B O 1
ATOM 1820 N N . VAL B 1 83 ? 7.539 -2.078 5.328 1 83 83 VAL B N 1
ATOM 1821 C CA . VAL B 1 83 ? 6.215 -1.812 4.777 1 83 83 VAL B CA 1
ATOM 1822 C C . VAL B 1 83 ? 6.273 -1.856 3.25 1 83 83 VAL B C 1
ATOM 1824 O O . VAL B 1 83 ? 5.355 -2.365 2.602 1 83 83 VAL B O 1
ATOM 1827 N N . SER B 1 84 ? 7.34 -1.392 2.762 1 83.81 84 SER B N 1
ATOM 1828 C CA . SER B 1 84 ? 7.531 -1.413 1.314 1 83.81 84 SER B CA 1
ATOM 1829 C C . SER B 1 84 ? 7.508 -2.84 0.775 1 83.81 84 SER B C 1
ATOM 1831 O O . SER B 1 84 ? 6.906 -3.105 -0.266 1 83.81 84 SER B O 1
ATOM 1833 N N . GLN B 1 85 ? 8.078 -3.68 1.48 1 83.62 85 GLN B N 1
ATOM 1834 C CA . GLN B 1 85 ? 8.133 -5.078 1.071 1 83.62 85 GLN B CA 1
ATOM 1835 C C . GLN B 1 85 ? 6.758 -5.734 1.171 1 83.62 85 GLN B C 1
ATOM 1837 O O . GLN B 1 85 ? 6.406 -6.578 0.343 1 83.62 85 GLN B O 1
ATOM 1842 N N . LEU B 1 86 ? 6.035 -5.332 2.111 1 84.31 86 LEU B N 1
ATOM 1843 C CA . LEU B 1 86 ? 4.707 -5.898 2.318 1 84.31 86 LEU B CA 1
ATOM 1844 C C . LEU B 1 86 ? 3.789 -5.578 1.143 1 84.31 86 LEU B C 1
ATOM 1846 O O . LEU B 1 86 ? 2.912 -6.375 0.798 1 84.31 86 LEU B O 1
ATOM 1850 N N . ILE B 1 87 ? 4.031 -4.559 0.502 1 85.75 87 ILE B N 1
ATOM 1851 C CA . ILE B 1 87 ? 3.162 -4.109 -0.58 1 85.75 87 ILE B CA 1
ATOM 1852 C C . ILE B 1 87 ? 3.191 -5.129 -1.719 1 85.75 87 ILE B C 1
ATOM 1854 O O . ILE B 1 87 ? 2.15 -5.445 -2.301 1 85.75 87 ILE B O 1
ATOM 1858 N N . SER B 1 88 ? 4.312 -5.688 -1.958 1 86.38 88 SER B N 1
ATOM 1859 C CA . SER B 1 88 ? 4.484 -6.547 -3.125 1 86.38 88 SER B CA 1
ATOM 1860 C C . SER B 1 88 ? 4 -7.965 -2.844 1 86.38 88 SER B C 1
ATOM 1862 O O . SER B 1 88 ? 3.564 -8.672 -3.758 1 86.38 88 SER B O 1
ATOM 1864 N N . PHE B 1 89 ? 4.031 -8.305 -1.669 1 87.5 89 PHE B N 1
ATOM 1865 C CA . PHE B 1 89 ? 3.684 -9.711 -1.491 1 87.5 89 PHE B CA 1
ATOM 1866 C C . PHE B 1 89 ? 2.334 -9.859 -0.799 1 87.5 89 PHE B C 1
ATOM 1868 O O . PHE B 1 89 ? 1.789 -10.961 -0.711 1 87.5 89 PHE B O 1
ATOM 1875 N N . SER B 1 90 ? 1.796 -8.797 -0.358 1 91.81 90 SER B N 1
ATOM 1876 C CA . SER B 1 90 ? 0.486 -8.883 0.28 1 91.81 90 SER B CA 1
ATOM 1877 C C . SER B 1 90 ? -0.614 -9.133 -0.747 1 91.81 90 SER B C 1
ATOM 1879 O O . SER B 1 90 ? -0.554 -8.625 -1.866 1 91.81 90 SER B O 1
ATOM 1881 N N . ASP B 1 91 ? -1.601 -9.891 -0.327 1 93.12 91 ASP B N 1
ATOM 1882 C CA . ASP B 1 91 ? -2.783 -10.102 -1.153 1 93.12 91 ASP B CA 1
ATOM 1883 C C . ASP B 1 91 ? -3.693 -8.875 -1.142 1 93.12 91 ASP B C 1
ATOM 1885 O O . ASP B 1 91 ? -4.32 -8.555 -2.152 1 93.12 91 ASP B O 1
ATOM 1889 N N . GLU B 1 92 ? -3.73 -8.258 -0.068 1 93.12 92 GLU B N 1
ATOM 1890 C CA . GLU B 1 92 ? -4.555 -7.07 0.136 1 93.12 92 GLU B CA 1
ATOM 1891 C C . GLU B 1 92 ? -3.82 -6.027 0.969 1 93.12 92 GLU B C 1
ATOM 1893 O O . GLU B 1 92 ? -3.066 -6.367 1.881 1 93.12 92 GLU B O 1
ATOM 1898 N N . ILE B 1 93 ? -4.09 -4.805 0.598 1 92.94 93 ILE B N 1
ATOM 1899 C CA . ILE B 1 93 ? -3.586 -3.686 1.384 1 92.94 93 ILE B CA 1
ATOM 1900 C C . ILE B 1 93 ? -4.73 -2.74 1.732 1 92.94 93 ILE B C 1
ATOM 1902 O O . ILE B 1 93 ? -5.547 -2.4 0.873 1 92.94 93 ILE B O 1
ATOM 1906 N N . LYS B 1 94 ? -4.789 -2.379 2.971 1 93.25 94 LYS B N 1
ATOM 1907 C CA . LYS B 1 94 ? -5.754 -1.388 3.441 1 93.25 94 LYS B CA 1
ATOM 1908 C C . LYS B 1 94 ? -5.051 -0.215 4.121 1 93.25 94 LYS B C 1
ATOM 1910 O O . LYS B 1 94 ? -4.398 -0.388 5.152 1 93.25 94 LYS B O 1
ATOM 1915 N N . LYS B 1 95 ? -5.18 0.909 3.504 1 94.81 95 LYS B N 1
ATOM 1916 C CA . LYS B 1 95 ? -4.637 2.098 4.152 1 94.81 95 LYS B CA 1
ATOM 1917 C C . LYS B 1 95 ? -5.715 2.844 4.93 1 94.81 95 LYS B C 1
ATOM 1919 O O . LYS B 1 95 ? -6.73 3.248 4.359 1 94.81 95 LYS B O 1
ATOM 1924 N N . LEU B 1 96 ? -5.453 2.986 6.156 1 95.88 96 LEU B N 1
ATOM 1925 C CA . LEU B 1 96 ? -6.379 3.713 7.02 1 95.88 96 LEU B CA 1
ATOM 1926 C C . LEU B 1 96 ? -5.957 5.172 7.164 1 95.88 96 LEU B C 1
ATOM 1928 O O . LEU B 1 96 ? -4.809 5.52 6.883 1 95.88 96 LEU B O 1
ATOM 1932 N N . SER B 1 97 ? -6.875 5.969 7.492 1 96.94 97 SER B N 1
ATOM 1933 C CA . SER B 1 97 ? -6.613 7.367 7.805 1 96.94 97 SER B CA 1
ATOM 1934 C C . SER B 1 97 ? -7.086 7.715 9.211 1 96.94 97 SER B C 1
ATOM 1936 O O . SER B 1 97 ? -8.086 7.168 9.688 1 96.94 97 SER B O 1
ATOM 1938 N N . ALA B 1 98 ? -6.332 8.492 9.828 1 96.88 98 ALA B N 1
ATOM 1939 C CA . ALA B 1 98 ? -6.773 9.062 11.094 1 96.88 98 ALA B CA 1
ATOM 1940 C C . ALA B 1 98 ? -7.637 10.297 10.867 1 96.88 98 ALA B C 1
ATOM 1942 O O . ALA B 1 98 ? -8.148 10.516 9.766 1 96.88 98 ALA B O 1
ATOM 1943 N N . VAL B 1 99 ? -8.023 10.945 11.984 1 96.75 99 VAL B N 1
ATOM 1944 C CA . VAL B 1 99 ? -8.727 12.227 11.914 1 96.75 99 VAL B CA 1
ATOM 1945 C C . VAL B 1 99 ? -7.75 13.367 12.203 1 96.75 99 VAL B C 1
ATOM 1947 O O . VAL B 1 99 ? -7.004 13.32 13.188 1 96.75 99 VAL B O 1
ATOM 1950 N N . CYS B 1 100 ? -7.773 14.273 11.359 1 96.62 100 CYS B N 1
ATOM 1951 C CA . CYS B 1 100 ? -6.848 15.391 11.508 1 96.62 100 CYS B CA 1
ATOM 1952 C C . CYS B 1 100 ? -7.082 16.125 12.82 1 96.62 100 CYS B C 1
ATOM 1954 O O . CYS B 1 100 ? -8.203 16.562 13.102 1 96.62 100 CYS B O 1
ATOM 1956 N N . MET B 1 101 ? -6.07 16.297 13.523 1 96.25 101 MET B N 1
ATOM 1957 C CA . MET B 1 101 ? -6.168 16.875 14.859 1 96.25 101 MET B CA 1
ATOM 1958 C C . MET B 1 101 ? -6.246 18.391 14.789 1 96.25 101 MET B C 1
ATOM 1960 O O . MET B 1 101 ? -6.523 19.047 15.797 1 96.25 101 MET B O 1
ATOM 1964 N N . ASP B 1 102 ? -6.039 18.938 13.602 1 95.5 102 ASP B N 1
ATOM 1965 C CA . ASP B 1 102 ? -6.117 20.375 13.438 1 95.5 102 ASP B CA 1
ATOM 1966 C C . ASP B 1 102 ? -7.457 20.797 12.828 1 95.5 102 ASP B C 1
ATOM 1968 O O . ASP B 1 102 ? -8.031 21.812 13.227 1 95.5 102 ASP B O 1
ATOM 1972 N N . CYS B 1 103 ? -7.918 19.969 11.875 1 95.25 103 CYS B N 1
ATOM 1973 C CA . CYS 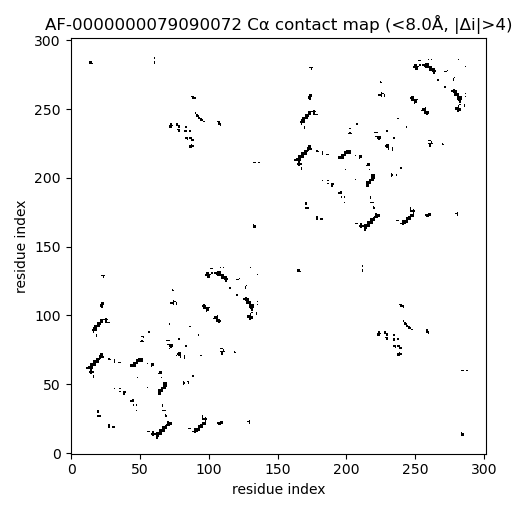B 1 103 ? -9.078 20.484 11.156 1 95.25 103 CYS B CA 1
ATOM 1974 C C . CYS B 1 103 ? -10.195 19.453 11.109 1 95.25 103 CYS B C 1
ATOM 1976 O O . CYS B 1 103 ? -11.305 19.75 10.672 1 95.25 103 CYS B O 1
ATOM 1978 N N . GLY B 1 104 ? -9.969 18.219 11.398 1 96 104 GLY B N 1
ATOM 1979 C CA . GLY B 1 104 ? -11.008 17.203 11.469 1 96 104 GLY B CA 1
ATOM 1980 C C . GLY B 1 104 ? -11.125 16.391 10.195 1 96 104 GLY B C 1
ATOM 1981 O O . GLY B 1 104 ? -11.875 15.406 10.148 1 96 104 GLY B O 1
ATOM 1982 N N . ASP B 1 105 ? -10.445 16.719 9.172 1 94.56 105 ASP B N 1
ATOM 1983 C CA . ASP B 1 105 ? -10.461 15.969 7.922 1 94.56 105 ASP B CA 1
ATOM 1984 C C . ASP B 1 105 ? -9.711 14.648 8.062 1 94.56 105 ASP B C 1
ATOM 1986 O O . ASP B 1 105 ? -9.156 14.352 9.117 1 94.56 105 ASP B O 1
ATOM 1990 N N . ASP B 1 106 ? -9.742 13.891 6.93 1 95.44 106 ASP B N 1
ATOM 1991 C CA . ASP B 1 106 ? -8.922 12.68 6.926 1 95.44 106 ASP B CA 1
ATOM 1992 C C . ASP B 1 106 ? -7.441 13.016 7.074 1 95.44 106 ASP B C 1
ATOM 1994 O O . ASP B 1 106 ? -6.945 13.953 6.445 1 95.44 106 ASP B O 1
ATOM 1998 N N . ALA B 1 107 ? -6.809 12.234 7.902 1 96.12 107 ALA B N 1
ATOM 1999 C CA . ALA B 1 107 ? -5.414 12.508 8.234 1 96.12 107 ALA B CA 1
ATOM 2000 C C . ALA B 1 107 ? -4.527 11.305 7.91 1 96.12 107 ALA B C 1
ATOM 2002 O O . ALA B 1 107 ? -4.348 10.422 8.742 1 96.12 107 ALA B O 1
ATOM 2003 N N . PRO B 1 108 ? -3.939 11.352 6.754 1 95.88 108 PRO B N 1
ATOM 2004 C CA . PRO B 1 108 ? -3.098 10.211 6.375 1 95.88 108 PRO B CA 1
ATOM 2005 C C . PRO B 1 108 ? -1.657 10.352 6.863 1 95.88 108 PRO B C 1
ATOM 2007 O O . PRO B 1 108 ? -0.837 9.461 6.652 1 95.88 108 PRO B O 1
ATOM 2010 N N . PHE B 1 109 ? -1.353 11.438 7.617 1 95.12 109 PHE B N 1
ATOM 2011 C CA . PHE B 1 109 ? 0.06 11.672 7.891 1 95.12 109 PHE B CA 1
ATOM 2012 C C . PHE B 1 109 ? 0.3 11.844 9.383 1 95.12 109 PHE B C 1
ATOM 2014 O O . PHE B 1 109 ? -0.503 12.469 10.078 1 95.12 109 PHE B O 1
ATOM 2021 N N . THR B 1 110 ? 1.462 11.234 9.859 1 94.44 110 THR B N 1
ATOM 2022 C CA . THR B 1 110 ? 1.96 11.453 11.211 1 94.44 110 THR B CA 1
ATOM 2023 C C . THR B 1 110 ? 2.932 12.633 11.242 1 94.44 110 THR B C 1
ATOM 2025 O O . THR B 1 110 ? 3.938 12.633 10.531 1 94.44 110 THR B O 1
ATOM 2028 N N . PHE B 1 111 ? 2.564 13.602 12.039 1 94.94 111 PHE B N 1
ATOM 2029 C CA . PHE B 1 111 ? 3.393 14.797 12.172 1 94.94 111 PHE B CA 1
ATOM 2030 C C . PHE B 1 111 ? 4.152 14.781 13.492 1 94.94 111 PHE B C 1
ATOM 2032 O O . PHE B 1 111 ? 3.584 14.477 14.539 1 94.94 111 PHE B O 1
ATOM 2039 N N . ARG B 1 112 ? 5.43 15.062 13.367 1 93.62 112 ARG B N 1
ATOM 2040 C CA . ARG B 1 112 ? 6.266 15.195 14.555 1 93.62 112 ARG B CA 1
ATOM 2041 C C . ARG B 1 112 ? 6.277 16.625 15.055 1 93.62 112 ARG B C 1
ATOM 2043 O O . ARG B 1 112 ? 6.77 17.531 14.375 1 93.62 112 ARG B O 1
ATOM 2050 N N . CYS B 1 113 ? 5.84 16.766 16.297 1 91.81 113 CYS B N 1
ATOM 2051 C CA . CYS B 1 113 ? 5.711 18.109 16.859 1 91.81 113 CYS B CA 1
ATOM 2052 C C . CYS B 1 113 ? 7.043 18.609 17.406 1 91.81 113 CYS B C 1
ATOM 2054 O O . CYS B 1 113 ? 7.277 19.812 17.484 1 91.81 113 CYS B O 1
ATOM 2056 N N . THR B 1 114 ? 7.852 17.703 17.812 1 87.38 114 THR B N 1
ATOM 2057 C CA . THR B 1 114 ? 9.141 18.094 18.391 1 87.38 114 THR B CA 1
ATOM 2058 C C . THR B 1 114 ? 10.203 18.203 17.312 1 87.38 114 THR B C 1
ATOM 2060 O O . THR B 1 114 ? 9.992 17.766 16.172 1 87.38 114 THR B O 1
ATOM 2063 N N . ASN B 1 115 ? 11.367 18.734 17.625 1 85.38 115 ASN B N 1
ATOM 2064 C CA . ASN B 1 115 ? 12.438 18.953 16.656 1 85.38 115 ASN B CA 1
ATOM 2065 C C . ASN B 1 115 ? 13.398 17.766 16.609 1 85.38 115 ASN B C 1
ATOM 2067 O O . ASN B 1 115 ? 14.352 17.766 15.836 1 85.38 115 ASN B O 1
ATOM 2071 N N . GLU B 1 116 ? 13.078 16.875 17.375 1 83.06 116 GLU B N 1
ATOM 2072 C CA . GLU B 1 116 ? 13.922 15.688 17.359 1 83.06 116 GLU B CA 1
ATOM 2073 C C . GLU B 1 116 ? 13.875 15.008 15.992 1 83.06 116 GLU B C 1
ATOM 2075 O O . GLU B 1 116 ? 12.812 14.914 15.375 1 83.06 116 GLU B O 1
ATOM 2080 N N . GLU B 1 117 ? 14.992 14.57 15.492 1 82.69 117 GLU B N 1
ATOM 2081 C CA . GLU B 1 117 ? 15.07 14.023 14.141 1 82.69 117 GLU B CA 1
ATOM 2082 C C . GLU B 1 117 ? 15.172 12.5 14.172 1 82.69 117 GLU B C 1
ATOM 2084 O O . GLU B 1 117 ? 15.227 11.852 13.125 1 82.69 117 GLU B O 1
ATOM 2089 N N . ALA B 1 118 ? 15.172 12.031 15.414 1 84.38 118 ALA B N 1
ATOM 2090 C CA . ALA B 1 118 ? 15.188 10.578 15.492 1 84.38 118 ALA B CA 1
ATOM 2091 C C . ALA B 1 118 ? 13.961 9.969 14.828 1 84.38 118 ALA B C 1
ATOM 2093 O O . ALA B 1 118 ? 12.852 10.508 14.953 1 84.38 118 ALA B O 1
ATOM 2094 N N . VAL B 1 119 ? 14.07 8.883 14.109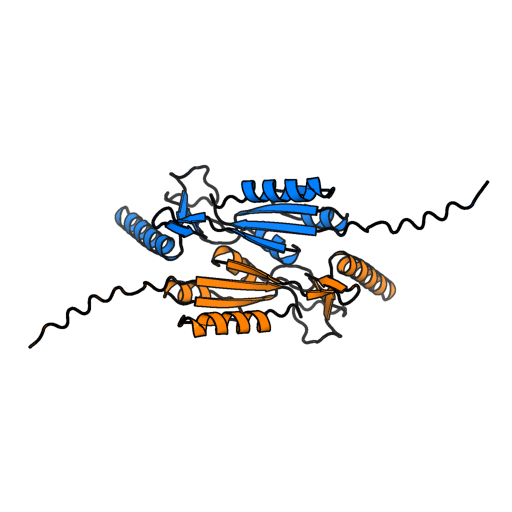 1 80.06 119 VAL B N 1
ATOM 2095 C CA . VAL B 1 119 ? 13.008 8.25 13.336 1 80.06 119 VAL B CA 1
ATOM 2096 C C . VAL B 1 119 ? 11.859 7.852 14.258 1 80.06 119 VAL B C 1
ATOM 2098 O O . VAL B 1 119 ? 10.688 8.062 13.938 1 80.06 119 VAL B O 1
ATOM 2101 N N . GLU B 1 120 ? 12.164 7.152 15.312 1 77.75 120 GLU B N 1
ATOM 2102 C CA . GLU B 1 120 ? 11.148 6.762 16.281 1 77.75 120 GLU B CA 1
ATOM 2103 C C . GLU B 1 120 ? 11.367 7.449 17.625 1 77.75 120 GLU B C 1
ATOM 2105 O O . GLU B 1 120 ? 12.477 7.414 18.172 1 77.75 120 GLU B O 1
ATOM 2110 N N . VAL B 1 121 ? 10.5 8.297 18.031 1 79.38 121 VAL B N 1
ATOM 2111 C CA . VAL B 1 121 ? 10.5 8.914 19.359 1 79.38 121 VAL B CA 1
ATOM 2112 C C . VAL B 1 121 ? 9.289 8.43 20.156 1 79.38 121 VAL B C 1
ATOM 2114 O O . VAL B 1 121 ? 8.164 8.414 19.641 1 79.38 121 VAL B O 1
ATOM 2117 N N . ILE B 1 122 ? 9.625 7.883 21.297 1 78 122 ILE B N 1
ATOM 2118 C CA . ILE B 1 122 ? 8.523 7.422 22.125 1 78 122 ILE B CA 1
ATOM 2119 C C . ILE B 1 122 ? 7.734 8.625 22.641 1 78 122 ILE B C 1
ATOM 2121 O O . ILE B 1 122 ? 8.32 9.578 23.156 1 78 122 ILE B O 1
ATOM 2125 N N . GLY B 1 123 ? 6.523 8.719 22.234 1 72.81 123 GLY B N 1
ATOM 2126 C CA . GLY B 1 123 ? 5.676 9.812 22.688 1 72.81 123 GLY B CA 1
ATOM 2127 C C . GLY B 1 123 ? 4.238 9.68 22.234 1 72.81 123 GLY B C 1
ATOM 2128 O O . GLY B 1 123 ? 3.926 8.844 21.375 1 72.81 123 GLY B O 1
ATOM 2129 N N . GLY B 1 124 ? 3.381 10.367 22.859 1 76.62 124 GLY B N 1
ATOM 2130 C CA . GLY B 1 124 ? 1.967 10.422 22.516 1 76.62 124 GLY B CA 1
ATOM 2131 C C . GLY B 1 124 ? 1.593 11.656 21.719 1 76.62 124 GLY B C 1
ATOM 2132 O O . GLY B 1 124 ? 2.338 12.07 20.828 1 76.62 124 GLY B O 1
ATOM 2133 N N . GLU B 1 125 ? 0.466 12.172 21.938 1 79.5 125 GLU B N 1
ATOM 2134 C CA . GLU B 1 125 ? -0.125 13.273 21.188 1 79.5 125 GLU B CA 1
ATOM 2135 C C . GLU B 1 125 ? 0.683 14.555 21.359 1 79.5 125 GLU B C 1
ATOM 2137 O O . GLU B 1 125 ? 0.577 15.477 20.547 1 79.5 125 GLU B O 1
ATOM 2142 N N . ASP B 1 126 ? 1.518 14.539 22.344 1 85.25 126 ASP B N 1
ATOM 2143 C CA . ASP B 1 126 ? 2.365 15.711 22.516 1 85.25 126 ASP B CA 1
ATOM 2144 C C . ASP B 1 126 ? 3.559 15.68 21.562 1 85.25 126 ASP B C 1
ATOM 2146 O O . ASP B 1 126 ? 4.121 16.719 21.234 1 85.25 126 ASP B O 1
ATOM 2150 N N . THR B 1 127 ? 3.867 14.539 21.266 1 90.06 127 THR B N 1
ATOM 2151 C CA . THR B 1 127 ? 5.031 14.336 20.406 1 90.06 127 THR B CA 1
ATOM 2152 C C . THR B 1 127 ? 4.609 14.227 18.938 1 90.06 127 THR B C 1
ATOM 2154 O O . THR B 1 127 ? 5.305 14.719 18.047 1 90.06 127 THR B O 1
ATOM 2157 N N . TYR B 1 128 ? 3.404 13.656 18.75 1 93.44 128 TYR B N 1
ATOM 2158 C CA . TYR B 1 128 ? 2.934 13.406 17.406 1 93.44 128 TYR B CA 1
ATOM 2159 C C . TYR B 1 128 ? 1.507 13.914 17.219 1 93.44 128 TYR B C 1
ATOM 2161 O O . TYR B 1 128 ? 0.741 13.992 18.172 1 93.44 128 TYR B O 1
ATOM 2169 N N . ARG B 1 129 ? 1.233 14.234 15.992 1 95.12 129 ARG B N 1
ATOM 2170 C CA . ARG B 1 129 ? -0.124 14.586 15.594 1 95.12 129 ARG B CA 1
ATOM 2171 C C . ARG B 1 129 ? -0.488 13.953 14.258 1 95.12 129 ARG B C 1
ATOM 2173 O O . ARG B 1 129 ? 0.339 13.891 13.344 1 95.12 129 ARG B O 1
ATOM 2180 N N . ALA B 1 130 ? -1.681 13.438 14.188 1 96.12 130 ALA B N 1
ATOM 2181 C CA . ALA B 1 130 ? -2.225 13.062 12.883 1 96.12 130 ALA B CA 1
ATOM 2182 C C . ALA B 1 130 ? -2.76 14.281 12.133 1 96.12 130 ALA B C 1
ATOM 2184 O O . ALA B 1 130 ? -3.559 15.047 12.68 1 96.12 130 ALA B O 1
ATOM 2185 N N . LEU B 1 131 ? -2.277 14.391 10.852 1 96 131 LEU B N 1
ATOM 2186 C CA . LEU B 1 131 ? -2.66 15.594 10.125 1 96 131 LEU B CA 1
ATOM 2187 C C . LEU B 1 131 ? -3.039 15.266 8.688 1 96 131 LEU B C 1
ATOM 2189 O O . LEU B 1 131 ? -2.518 14.312 8.102 1 96 131 LEU B O 1
ATOM 2193 N N . CYS B 1 132 ? -3.959 16.062 8.195 1 94.56 132 CYS B N 1
ATOM 2194 C CA . CYS B 1 132 ? -4.23 16.016 6.766 1 94.56 132 CYS B CA 1
ATOM 2195 C C . CYS B 1 132 ? -3.102 16.656 5.969 1 94.56 132 CYS B C 1
ATOM 2197 O O . CYS B 1 132 ? -2.176 17.234 6.551 1 94.56 132 CYS B O 1
ATOM 2199 N N . ARG B 1 133 ? -3.217 16.547 4.699 1 92.69 133 ARG B N 1
ATOM 2200 C CA . ARG B 1 133 ? -2.156 17.047 3.832 1 92.69 133 ARG B CA 1
ATOM 2201 C C . ARG B 1 133 ? -1.937 18.531 4.039 1 92.69 133 ARG B C 1
ATOM 2203 O O . ARG B 1 133 ? -0.803 18.984 4.223 1 92.69 133 ARG B O 1
ATOM 2210 N N . THR B 1 134 ? -2.934 19.266 4.023 1 91.25 134 THR B N 1
ATOM 2211 C CA . THR B 1 134 ? -2.852 20.719 4.129 1 91.25 134 THR B CA 1
ATOM 2212 C C . THR B 1 134 ? -2.277 21.141 5.48 1 91.25 134 THR B C 1
ATOM 2214 O O . THR B 1 134 ? -1.349 21.938 5.547 1 91.25 134 THR B O 1
ATOM 2217 N N . CYS B 1 135 ? -2.807 20.547 6.484 1 93.69 135 CYS B N 1
ATOM 2218 C CA . CYS B 1 135 ? -2.348 20.891 7.824 1 93.69 135 CYS B CA 1
ATOM 2219 C C . CYS B 1 135 ? -0.912 20.438 8.047 1 93.69 135 CYS B C 1
ATOM 2221 O O . CYS B 1 135 ? -0.141 21.109 8.734 1 93.69 135 CYS B O 1
ATOM 2223 N N . TYR B 1 136 ? -0.598 19.312 7.469 1 94.19 136 TYR B N 1
ATOM 2224 C CA . TYR B 1 136 ? 0.771 18.812 7.559 1 94.19 136 TYR B CA 1
ATOM 2225 C C . TYR B 1 136 ? 1.757 19.828 6.98 1 94.19 136 TYR B C 1
ATOM 2227 O O . TYR B 1 136 ? 2.752 20.172 7.621 1 94.19 136 TYR B O 1
ATOM 2235 N N . TYR B 1 137 ? 1.463 20.312 5.844 1 90.25 137 TYR B N 1
ATOM 2236 C CA . TYR B 1 137 ? 2.361 21.25 5.18 1 90.25 137 TYR B CA 1
ATOM 2237 C C . TYR B 1 137 ? 2.406 22.578 5.922 1 90.25 137 TYR B C 1
ATOM 2239 O O . TYR B 1 137 ? 3.477 23.172 6.086 1 90.25 137 TYR B O 1
ATOM 2247 N N . THR B 1 138 ? 1.331 23.047 6.328 1 91.56 138 THR B N 1
ATOM 2248 C CA . THR B 1 138 ? 1.259 24.312 7.066 1 91.56 138 THR B CA 1
ATOM 2249 C C . THR B 1 138 ? 2.102 24.234 8.336 1 91.56 138 THR B C 1
ATOM 2251 O O . THR B 1 138 ? 2.9 25.141 8.609 1 91.56 138 THR B O 1
ATOM 2254 N N . ARG B 1 139 ? 1.956 23.141 9.047 1 92.56 139 ARG B N 1
ATOM 2255 C CA . ARG B 1 139 ? 2.701 22.984 10.297 1 92.56 139 ARG B CA 1
ATOM 2256 C C . ARG B 1 139 ? 4.191 22.812 10.023 1 92.56 139 ARG B C 1
ATOM 2258 O O . ARG B 1 139 ? 5.031 23.234 10.812 1 92.56 139 ARG B O 1
ATOM 2265 N N . SER B 1 140 ? 4.422 22.109 8.938 1 90.69 140 SER B N 1
ATOM 2266 C CA . SER B 1 140 ? 5.82 21.906 8.57 1 90.69 140 SER B CA 1
ATOM 2267 C C . SER B 1 140 ? 6.512 23.25 8.305 1 90.69 140 SER B C 1
ATOM 2269 O O . SER B 1 140 ? 7.66 23.453 8.711 1 90.69 140 SER B O 1
ATOM 2271 N N . ILE B 1 141 ? 5.875 24.156 7.656 1 87.94 141 ILE B N 1
ATOM 2272 C CA . ILE B 1 141 ? 6.41 25.484 7.359 1 87.94 141 ILE B CA 1
ATOM 2273 C C . ILE B 1 141 ? 6.582 26.281 8.656 1 87.94 141 ILE B C 1
ATOM 2275 O O . ILE B 1 141 ? 7.59 26.953 8.844 1 87.94 141 ILE B O 1
ATOM 2279 N N . GLN B 1 142 ? 5.656 26.141 9.492 1 88.62 142 GLN B N 1
ATOM 2280 C CA . GLN B 1 142 ? 5.715 26.844 10.773 1 88.62 142 GLN B CA 1
ATOM 2281 C C . GLN B 1 142 ? 6.871 26.328 11.625 1 88.62 142 GLN B C 1
ATOM 2283 O O . GLN B 1 142 ? 7.547 27.125 12.297 1 88.62 142 GLN B O 1
ATOM 2288 N N . LYS B 1 143 ? 6.996 25.094 11.625 1 86.25 143 LYS B N 1
ATOM 2289 C CA . LYS B 1 143 ? 8.078 24.484 12.406 1 86.25 143 LYS B CA 1
ATOM 2290 C C . LYS B 1 143 ? 9.438 24.906 11.867 1 86.25 143 LYS B C 1
ATOM 2292 O O . LYS B 1 143 ? 10.375 25.125 12.641 1 86.25 143 LYS B O 1
ATOM 2297 N N . ASP B 1 144 ? 9.555 24.953 10.578 1 81.06 144 ASP B N 1
ATOM 2298 C CA . ASP B 1 144 ? 10.805 25.359 9.945 1 81.06 144 ASP B CA 1
ATOM 2299 C C . ASP B 1 144 ? 11.133 26.812 10.242 1 81.06 144 ASP B C 1
ATOM 2301 O O . ASP B 1 144 ? 12.305 27.172 10.406 1 81.06 144 ASP B O 1
ATOM 2305 N N . CYS B 1 145 ? 10.148 27.641 10.273 1 74.5 145 CYS B N 1
ATOM 2306 C CA . CYS B 1 145 ? 10.344 29.047 10.578 1 74.5 145 CYS B CA 1
ATOM 2307 C C . CYS B 1 145 ? 10.781 29.25 12.023 1 74.5 145 CYS B C 1
ATOM 2309 O O . CYS B 1 145 ? 11.594 30.125 12.32 1 74.5 145 CYS B O 1
ATOM 2311 N N . ARG B 1 146 ? 10.328 28.484 12.852 1 71.94 146 ARG B N 1
ATOM 2312 C CA . ARG B 1 146 ? 10.688 28.609 14.266 1 71.94 146 ARG B CA 1
ATOM 2313 C C . ARG B 1 146 ? 12.117 28.125 14.5 1 71.94 146 ARG B C 1
ATOM 2315 O O . ARG B 1 146 ? 12.797 28.609 15.406 1 71.94 146 ARG B O 1
ATOM 2322 N N . ARG B 1 147 ? 12.484 27.188 13.734 1 69.5 147 ARG B N 1
ATOM 2323 C CA . ARG B 1 147 ? 13.852 26.703 13.844 1 69.5 147 ARG B CA 1
ATOM 2324 C C . ARG B 1 147 ? 14.852 27.75 13.359 1 69.5 147 ARG B C 1
ATOM 2326 O O . ARG B 1 147 ? 15.961 27.844 13.891 1 69.5 147 ARG B O 1
ATOM 2333 N N . SER B 1 148 ? 14.477 28.344 12.258 1 63.38 148 SER B N 1
ATOM 2334 C CA . SER B 1 148 ? 15.344 29.391 11.727 1 63.38 148 SER B CA 1
ATOM 2335 C C . SER B 1 148 ? 15.469 30.562 12.711 1 63.38 148 SER B C 1
ATOM 2337 O O . SER B 1 148 ? 16.5 31.219 12.766 1 63.38 148 SER B O 1
ATOM 2339 N N . LYS B 1 149 ? 14.492 30.875 13.492 1 62.34 149 LYS B N 1
ATOM 2340 C CA . LYS B 1 149 ? 14.562 31.984 14.43 1 62.34 149 LYS B CA 1
ATOM 2341 C C . LYS B 1 149 ? 15.375 31.625 15.664 1 62.34 149 LYS B C 1
ATOM 2343 O O . LYS B 1 149 ? 15.883 32.5 16.359 1 62.34 149 LYS B O 1
ATOM 2348 N N . ARG B 1 150 ? 15.445 30.406 15.992 1 53.69 150 ARG B N 1
ATOM 2349 C CA . ARG B 1 150 ? 16.219 30.047 17.188 1 53.69 150 ARG B CA 1
ATOM 2350 C C . ARG B 1 150 ? 17.703 29.906 16.859 1 53.69 150 ARG B C 1
ATOM 2352 O O . ARG B 1 150 ? 18.531 29.75 17.75 1 53.69 150 ARG B O 1
ATOM 2359 N N . GLY B 1 151 ? 18.062 29.75 15.586 1 44.59 151 GLY B N 1
ATOM 2360 C CA . GLY B 1 151 ? 19.484 29.844 15.305 1 44.59 151 GLY B CA 1
ATOM 2361 C C . GLY B 1 151 ? 19.953 31.25 14.992 1 44.59 151 GLY B C 1
ATOM 2362 O O . GLY B 1 151 ? 19.156 32.094 14.602 1 44.59 151 GLY B O 1
#

Foldseek 3Di:
DDDPPPVVPPPQLQQAEEEEEFAPQLCQVVVLVVVVVVVVVVVFAEDEDAQAADVSLVVSVVNHYYYYYYYQAFQVNHGDPRNVRCVVRHPYYHYTFHAFPPPGDTFRHKHAPDPDPDRDDDDDCNGITGHHPVVSVVVVVVVVVVVVVVD/DPPPPPVPPPPQLQQAEEEEEFAPQLCQVVVLVVVVVVVVVVVAAEDEAAQADPVSLVVSVVNHYYYYYYYQAFQVNHGDPRNVVCVVRHPYYHYTFHAFPPPGDTFRHKHAPDPDPDRDDDDDCVGITGHHPVVSVVVVVVVVVVVVVVD

Nearest PDB structures (foldseek):
  1w4r-assembly2_E  TM=9.230E-01  e=2.575E-15  Homo sapiens
  2j87-assembly1_C  TM=8.966E-01  e=8.735E-16  Orthopoxvirus vaccinia
  1w4r-assembly2_H  TM=8.979E-01  e=5.888E-15  Homo sapiens
  2wvj-assembly2_E  TM=8.974E-01  e=2.745E-15  Homo sapiens
  2orv-assembly1_B  TM=9.266E-01  e=1.850E-14  Homo sapiens

Organism: Trichostrongylus colubriformis (NCBI:txid6319)